Protein AF-A0A1Q6V2S4-F1 (afdb_monomer_lite)

Structure (mmCIF, N/CA/C/O backbone):
data_AF-A0A1Q6V2S4-F1
#
_entry.id   AF-A0A1Q6V2S4-F1
#
loop_
_atom_site.group_PDB
_atom_site.id
_atom_site.type_symbol
_atom_site.label_atom_id
_atom_site.label_alt_id
_atom_site.label_comp_id
_atom_site.label_asym_id
_atom_site.label_entity_id
_atom_site.label_seq_id
_atom_site.pdbx_PDB_ins_code
_atom_site.Cartn_x
_atom_site.Cartn_y
_atom_site.Cartn_z
_atom_site.occupancy
_atom_site.B_iso_or_equiv
_atom_site.auth_seq_id
_atom_site.auth_comp_id
_atom_site.auth_asym_id
_atom_site.auth_atom_id
_atom_site.pdbx_PDB_model_num
ATOM 1 N N . MET A 1 1 ? 5.403 -10.196 24.006 1.00 68.88 1 MET A N 1
ATOM 2 C CA . MET A 1 1 ? 5.257 -10.968 22.751 1.00 68.88 1 MET A CA 1
ATOM 3 C C . MET A 1 1 ? 5.905 -10.149 21.662 1.00 68.88 1 MET A C 1
ATOM 5 O O . MET A 1 1 ? 5.590 -8.965 21.595 1.00 68.88 1 MET A O 1
ATOM 9 N N . ASP A 1 2 ? 6.827 -10.733 20.901 1.00 77.19 2 ASP A N 1
ATOM 10 C CA . ASP A 1 2 ? 7.545 -9.994 19.862 1.00 77.19 2 ASP A CA 1
ATOM 11 C C . ASP A 1 2 ? 6.597 -9.559 18.727 1.00 77.19 2 ASP A C 1
ATOM 13 O O . ASP A 1 2 ? 5.577 -10.201 18.452 1.00 77.19 2 ASP A O 1
ATOM 17 N N . SER A 1 3 ? 6.947 -8.445 18.093 1.00 71.88 3 SER A N 1
ATOM 18 C CA . SER A 1 3 ? 6.285 -7.834 16.940 1.00 71.88 3 SER A CA 1
ATOM 19 C C . SER A 1 3 ? 6.032 -8.836 15.809 1.00 71.88 3 SER A C 1
ATOM 21 O O . SER A 1 3 ? 4.901 -8.956 15.337 1.00 71.88 3 SER A O 1
ATOM 23 N N . LYS A 1 4 ? 7.032 -9.651 15.451 1.00 75.31 4 LYS A N 1
ATOM 24 C CA . LYS A 1 4 ? 6.910 -10.676 14.402 1.00 75.31 4 LYS A CA 1
ATOM 25 C C . LYS A 1 4 ? 5.858 -11.732 14.732 1.00 75.31 4 LYS A C 1
ATOM 27 O O . LYS A 1 4 ? 5.135 -12.188 13.852 1.00 75.31 4 LYS A O 1
ATOM 32 N N . THR A 1 5 ? 5.749 -12.121 16.001 1.00 74.56 5 THR A N 1
ATOM 33 C CA . THR A 1 5 ? 4.759 -13.109 16.450 1.00 74.56 5 THR A CA 1
ATOM 34 C C . THR A 1 5 ? 3.343 -12.541 16.407 1.00 74.56 5 THR A C 1
ATOM 36 O O . THR A 1 5 ? 2.416 -13.250 16.031 1.00 74.56 5 THR A O 1
ATOM 39 N N . LYS A 1 6 ? 3.172 -11.260 16.760 1.00 76.31 6 LYS A N 1
ATOM 40 C CA . LYS A 1 6 ? 1.879 -10.564 16.663 1.00 76.31 6 LYS A CA 1
ATOM 41 C C . LYS A 1 6 ? 1.388 -10.505 15.222 1.00 76.31 6 LYS A C 1
ATOM 43 O O . LYS A 1 6 ? 0.256 -10.886 14.961 1.00 76.31 6 LYS A O 1
ATOM 48 N N . ILE A 1 7 ? 2.269 -10.101 14.309 1.00 74.62 7 ILE A N 1
ATOM 49 C CA . ILE A 1 7 ? 1.996 -10.045 12.871 1.00 74.62 7 ILE A CA 1
ATOM 50 C C . ILE A 1 7 ? 1.558 -11.427 12.376 1.00 74.62 7 ILE A C 1
ATOM 52 O O . ILE A 1 7 ? 0.451 -11.566 11.873 1.00 74.62 7 ILE A O 1
ATOM 56 N N . LYS A 1 8 ? 2.350 -12.477 12.628 1.00 77.69 8 LYS A N 1
ATOM 57 C CA . LYS A 1 8 ? 1.995 -13.849 12.222 1.00 77.69 8 LYS A CA 1
ATOM 58 C C . LYS A 1 8 ? 0.627 -14.309 12.730 1.00 77.69 8 LYS A C 1
ATOM 60 O O . LYS A 1 8 ? -0.051 -15.041 12.025 1.00 77.69 8 LYS A O 1
ATOM 65 N N . LEU A 1 9 ? 0.233 -13.907 13.939 1.00 77.81 9 LEU A N 1
ATOM 66 C CA . LEU A 1 9 ? -1.080 -14.245 14.493 1.00 77.81 9 LEU A CA 1
ATOM 67 C C . LEU A 1 9 ? -2.216 -13.497 13.792 1.00 77.81 9 LEU A C 1
ATOM 69 O O . LEU A 1 9 ? -3.253 -14.101 13.539 1.00 77.81 9 LEU A O 1
ATOM 73 N N . ILE A 1 10 ? -2.020 -12.222 13.455 1.00 77.38 10 ILE A N 1
ATOM 74 C CA . ILE A 1 10 ? -3.022 -11.416 12.744 1.00 77.38 10 ILE A CA 1
ATOM 75 C C . ILE A 1 10 ? -3.276 -11.990 11.340 1.00 77.38 10 ILE A C 1
ATOM 77 O O . ILE A 1 10 ? -4.428 -12.151 10.955 1.00 77.38 10 ILE A O 1
ATOM 81 N N . TYR A 1 11 ? -2.210 -12.369 10.630 1.00 73.06 11 TYR A N 1
ATOM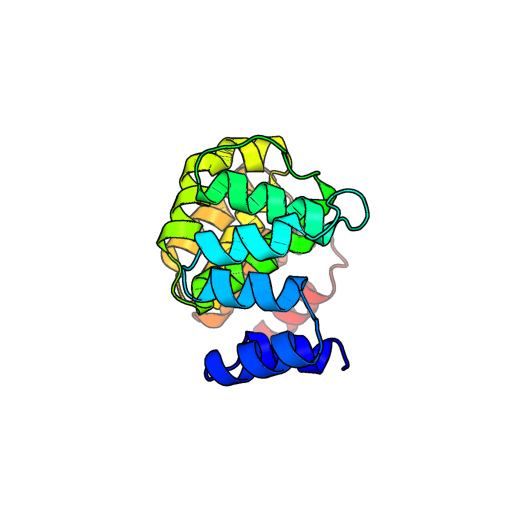 82 C CA . TYR A 1 11 ? -2.285 -12.985 9.299 1.00 73.06 11 TYR A CA 1
ATOM 83 C C . TYR A 1 11 ? -2.658 -14.478 9.327 1.00 73.06 11 TYR A C 1
ATOM 85 O O . TYR A 1 11 ? -2.768 -15.115 8.282 1.00 73.06 11 TYR A O 1
ATOM 93 N N . SER A 1 12 ? -2.819 -15.081 10.510 1.00 74.06 12 SER A N 1
ATOM 94 C CA . SER A 1 12 ? -3.183 -16.495 10.600 1.00 74.06 12 SER A CA 1
ATOM 95 C C . SER A 1 12 ? -4.671 -16.700 10.319 1.00 74.06 12 SER A C 1
ATOM 97 O O . SER A 1 12 ? -5.524 -15.924 10.747 1.00 74.06 12 SER A O 1
ATOM 99 N N . SER A 1 13 ? -5.005 -17.809 9.661 1.00 61.91 13 SER A N 1
ATOM 100 C CA . SER A 1 13 ? -6.388 -18.200 9.363 1.00 61.91 13 SER A CA 1
ATOM 101 C C . SER A 1 13 ? -7.228 -18.491 10.617 1.00 61.91 13 SER A C 1
ATOM 103 O O . SER A 1 13 ? -8.455 -18.512 10.544 1.00 61.91 13 SER A O 1
ATOM 105 N N . ASN A 1 14 ? -6.601 -18.658 11.788 1.00 72.25 14 ASN A N 1
ATOM 106 C CA . ASN A 1 14 ? -7.290 -18.914 13.052 1.00 72.25 14 ASN A CA 1
ATOM 107 C C . ASN A 1 14 ? -7.529 -17.616 13.851 1.00 72.25 14 ASN A C 1
ATOM 109 O O . ASN A 1 14 ? -6.895 -17.354 14.879 1.00 72.25 14 ASN A O 1
ATOM 113 N N . LYS A 1 15 ? -8.468 -16.797 13.359 1.00 74.50 15 LYS A N 1
ATOM 114 C CA . LYS A 1 15 ? -8.803 -15.471 13.916 1.00 74.50 15 LYS A CA 1
ATOM 115 C C . LYS A 1 15 ? -9.284 -15.534 15.374 1.00 74.50 15 LYS A C 1
ATOM 117 O O . LYS A 1 15 ? -8.899 -14.699 16.191 1.00 74.50 15 LYS A O 1
ATOM 122 N N . THR A 1 16 ? -10.042 -16.568 15.742 1.00 77.69 16 THR A N 1
ATOM 123 C CA . THR A 1 16 ? -10.577 -16.744 17.106 1.00 77.69 16 THR A CA 1
ATOM 124 C C . THR A 1 16 ? -9.469 -16.968 18.137 1.00 77.69 16 THR A C 1
ATOM 126 O O . THR A 1 16 ? -9.513 -16.407 19.235 1.00 77.69 16 THR A O 1
ATOM 129 N N . TYR A 1 17 ? -8.430 -17.720 17.767 1.00 80.19 17 TYR A N 1
ATOM 130 C CA . TYR A 1 17 ? -7.249 -17.930 18.601 1.00 80.19 17 TYR A CA 1
ATOM 131 C C . TYR A 1 17 ? -6.440 -16.639 18.791 1.00 80.19 17 TYR A C 1
ATOM 133 O O . TYR A 1 17 ? -6.012 -16.326 19.907 1.00 80.19 17 TYR A O 1
ATOM 141 N N . ALA A 1 18 ? -6.274 -15.853 17.722 1.00 80.62 18 ALA A N 1
ATOM 142 C CA . ALA A 1 18 ? -5.598 -14.560 17.793 1.00 80.62 18 ALA A CA 1
ATOM 143 C C . ALA A 1 18 ? -6.331 -13.595 18.745 1.00 80.62 18 ALA A C 1
ATOM 145 O O . ALA A 1 18 ? -5.706 -13.007 19.633 1.00 80.62 18 ALA A O 1
ATOM 146 N N . ILE A 1 19 ? -7.661 -13.506 18.634 1.00 82.06 19 ILE A N 1
ATOM 147 C CA . ILE A 1 19 ? -8.508 -12.674 19.501 1.00 82.06 19 ILE A CA 1
ATOM 148 C C . ILE A 1 19 ? -8.372 -13.073 20.974 1.00 82.06 19 ILE A C 1
ATOM 150 O O . ILE A 1 19 ? -8.182 -12.196 21.821 1.00 82.06 19 ILE A O 1
ATOM 154 N N . ASP A 1 20 ? -8.419 -14.369 21.301 1.00 82.69 20 ASP A N 1
ATOM 155 C CA . ASP A 1 20 ? -8.278 -14.833 22.689 1.00 82.69 20 ASP A CA 1
ATOM 156 C C . ASP A 1 20 ? -6.901 -14.473 23.271 1.00 82.69 20 ASP A C 1
ATOM 158 O O . ASP A 1 20 ? -6.806 -13.925 24.375 1.00 82.69 20 ASP A O 1
ATOM 162 N N . ILE A 1 21 ? -5.821 -14.663 22.504 1.00 83.44 21 ILE A N 1
ATOM 163 C CA . ILE A 1 21 ? -4.472 -14.263 22.931 1.00 83.44 21 ILE A CA 1
ATOM 164 C C . ILE A 1 21 ? -4.395 -12.757 23.180 1.00 83.44 21 ILE A C 1
ATOM 166 O O . ILE A 1 21 ? -3.870 -12.330 24.218 1.00 83.44 21 ILE A O 1
ATOM 170 N N . PHE A 1 22 ? -4.880 -11.942 22.241 1.00 86.56 22 PHE A N 1
ATOM 171 C CA . PHE A 1 22 ? -4.803 -10.487 22.359 1.00 86.56 22 PHE A CA 1
ATOM 172 C C . PHE A 1 22 ? -5.667 -9.967 23.507 1.00 86.56 22 PHE A C 1
ATOM 174 O O . PHE A 1 22 ? -5.237 -9.065 24.234 1.00 86.56 22 PHE A O 1
ATOM 181 N N . LYS A 1 23 ? -6.817 -10.601 23.757 1.00 85.19 23 LYS A N 1
ATOM 182 C CA . LYS A 1 23 ? -7.686 -10.315 24.901 1.00 85.19 23 LYS A CA 1
ATOM 183 C C . LYS A 1 23 ? -7.004 -10.649 26.229 1.00 85.19 23 LYS A C 1
ATOM 185 O O . LYS A 1 23 ? -6.965 -9.792 27.112 1.00 85.19 23 LYS A O 1
ATOM 190 N N . ARG A 1 24 ? -6.398 -11.837 26.363 1.00 84.75 24 ARG A N 1
ATOM 191 C CA . ARG A 1 24 ? -5.672 -12.252 27.582 1.00 84.75 24 ARG A CA 1
ATOM 192 C C . ARG A 1 24 ? -4.468 -11.358 27.876 1.00 84.75 24 ARG A C 1
ATOM 194 O O . ARG A 1 24 ? -4.247 -10.977 29.022 1.00 84.75 24 ARG A O 1
ATOM 201 N N . LYS A 1 25 ? -3.702 -10.998 26.842 1.00 86.44 25 LYS A N 1
ATOM 202 C CA . LYS A 1 25 ? -2.486 -10.176 26.973 1.00 86.44 25 LYS A CA 1
ATOM 203 C C . LYS A 1 25 ? -2.745 -8.665 26.960 1.00 86.44 25 LYS A C 1
ATOM 205 O O . LYS A 1 25 ? -1.791 -7.902 27.080 1.00 86.44 25 LYS A O 1
ATOM 210 N N . LYS A 1 26 ? -4.007 -8.231 26.838 1.00 84.81 26 LYS A N 1
ATOM 211 C CA . LYS A 1 26 ? -4.429 -6.818 26.786 1.00 84.81 26 LYS A CA 1
ATOM 212 C C . LYS A 1 26 ? -3.772 -6.012 25.651 1.00 84.81 26 LYS A C 1
ATOM 214 O O . LYS A 1 26 ? -3.532 -4.815 25.788 1.00 84.81 26 LYS A O 1
ATOM 219 N N . TYR A 1 27 ? -3.516 -6.654 24.514 1.00 86.69 27 TYR A N 1
ATOM 220 C CA . TYR A 1 27 ? -3.055 -5.987 23.293 1.00 86.69 27 TYR A CA 1
ATOM 221 C C . TYR A 1 27 ? -4.256 -5.373 22.565 1.00 86.69 27 TYR A C 1
ATOM 223 O O . TYR A 1 27 ? -4.854 -5.983 21.683 1.00 86.69 27 TYR A O 1
ATOM 231 N N . LEU A 1 28 ? -4.671 -4.188 23.021 1.00 86.25 28 LEU A N 1
ATOM 232 C CA . LEU A 1 28 ? -5.922 -3.551 22.597 1.00 86.25 28 LEU A CA 1
ATOM 233 C C . LEU A 1 28 ? -5.920 -3.143 21.119 1.00 86.25 28 LEU A C 1
ATOM 235 O O . LEU A 1 28 ? -6.943 -3.278 20.457 1.00 86.25 28 LEU A O 1
ATOM 239 N N . TYR A 1 29 ? -4.795 -2.659 20.591 1.00 87.75 29 TYR A N 1
ATOM 240 C CA . TYR A 1 29 ? -4.726 -2.241 19.193 1.00 87.75 29 TYR A CA 1
ATOM 241 C C . TYR A 1 29 ? -4.911 -3.436 18.252 1.00 87.75 29 TYR A C 1
ATOM 243 O O . TYR A 1 29 ? -5.816 -3.431 17.418 1.00 87.75 29 TYR A O 1
ATOM 251 N N . GLU A 1 30 ? -4.113 -4.483 18.464 1.00 88.06 30 GLU A N 1
ATOM 252 C CA . GLU A 1 30 ? -4.141 -5.724 17.691 1.00 88.06 30 GLU A CA 1
ATOM 253 C C . GLU A 1 30 ? -5.498 -6.429 17.811 1.00 88.06 30 GLU A C 1
ATOM 255 O O . GLU A 1 30 ? -6.010 -6.953 16.825 1.00 88.06 30 GLU A O 1
ATOM 260 N N . LEU A 1 31 ? -6.124 -6.378 18.991 1.00 88.31 31 LEU A N 1
ATOM 261 C CA . LEU A 1 31 ? -7.480 -6.882 19.199 1.00 88.31 31 LEU A CA 1
ATOM 262 C C . LEU A 1 31 ? -8.517 -6.120 18.358 1.00 88.31 31 LEU A C 1
ATOM 264 O O . LEU A 1 31 ? -9.361 -6.745 17.722 1.00 88.31 31 LEU A O 1
ATOM 268 N N . GLY A 1 32 ? -8.466 -4.784 18.348 1.00 88.75 32 GLY A N 1
ATOM 269 C CA . GLY A 1 32 ? -9.381 -3.975 17.539 1.00 88.75 32 GLY A CA 1
ATOM 270 C C . GLY A 1 32 ? -9.182 -4.187 16.036 1.00 88.75 32 GLY A C 1
ATOM 271 O O . GLY A 1 32 ? -10.167 -4.247 15.301 1.00 88.75 32 GLY A O 1
ATOM 272 N N . LEU A 1 33 ? -7.933 -4.393 15.600 1.00 89.31 33 LEU A N 1
ATOM 273 C CA . LEU A 1 33 ? -7.617 -4.762 14.221 1.00 89.31 33 LEU A CA 1
ATOM 274 C C . LEU A 1 33 ? -8.202 -6.134 13.862 1.00 89.31 33 LEU A C 1
ATOM 276 O O . LEU A 1 33 ? -8.809 -6.266 12.810 1.00 89.31 33 LEU A O 1
ATOM 280 N N . CYS A 1 34 ? -8.113 -7.134 14.745 1.00 88.88 34 CYS A N 1
ATOM 281 C CA . CYS A 1 34 ? -8.738 -8.439 14.497 1.00 88.88 34 CYS A CA 1
ATOM 282 C C . CYS A 1 34 ? -10.257 -8.320 14.302 1.00 88.88 34 CYS A C 1
ATOM 284 O O . CYS A 1 34 ? -10.785 -8.886 13.352 1.00 88.88 34 CYS A O 1
ATOM 286 N N . TYR A 1 35 ? -10.945 -7.533 15.139 1.00 89.75 35 TYR A N 1
ATOM 287 C CA . TYR A 1 35 ? -12.378 -7.281 14.952 1.00 89.75 35 TYR A CA 1
ATOM 288 C C . TYR A 1 35 ? -12.685 -6.541 13.647 1.00 89.75 35 TYR A C 1
ATOM 290 O O . TYR A 1 35 ? -13.706 -6.822 13.022 1.00 89.75 35 TYR A O 1
ATOM 298 N N . LEU A 1 36 ? -11.794 -5.648 13.200 1.00 90.56 36 LEU A N 1
ATOM 299 C CA . LEU A 1 36 ? -11.954 -4.962 11.920 1.00 90.56 36 LEU A CA 1
ATOM 300 C C . LEU A 1 36 ? -11.863 -5.964 10.766 1.00 90.56 36 LEU A C 1
ATOM 302 O O . LEU A 1 36 ? -12.705 -5.957 9.880 1.00 90.56 36 LEU A O 1
ATOM 306 N N . LEU A 1 37 ? -10.897 -6.881 10.822 1.00 88.62 37 LEU A N 1
ATOM 307 C CA . LEU A 1 37 ? -10.697 -7.940 9.826 1.00 88.62 37 LEU A CA 1
ATOM 308 C C . LEU A 1 37 ? -11.787 -9.032 9.844 1.00 88.62 37 LEU A C 1
ATOM 310 O O . LEU A 1 37 ? -11.829 -9.891 8.955 1.00 88.62 37 LEU A O 1
ATOM 314 N N . GLU A 1 38 ? -12.643 -9.035 10.866 1.00 88.31 38 GLU A N 1
ATOM 315 C CA . GLU A 1 38 ? -13.886 -9.815 10.930 1.00 88.31 38 GLU A CA 1
ATOM 316 C C . GLU A 1 38 ? -15.111 -9.024 10.437 1.00 88.31 38 GLU A C 1
ATOM 318 O O . GLU A 1 38 ? -16.200 -9.584 10.351 1.00 88.31 38 GLU A O 1
ATOM 323 N N . GLY A 1 39 ? -14.957 -7.735 10.119 1.00 87.31 39 GLY A N 1
ATOM 324 C CA . GLY A 1 39 ? -16.051 -6.841 9.732 1.00 87.31 39 GLY A CA 1
ATOM 325 C C . GLY A 1 39 ? -16.835 -6.256 10.917 1.00 87.31 39 GLY A C 1
ATOM 326 O O . GLY A 1 39 ? -17.827 -5.549 10.731 1.00 87.31 39 GLY A O 1
ATOM 327 N N . ASN A 1 40 ? -16.414 -6.504 12.163 1.00 89.56 40 ASN A N 1
ATOM 328 C CA . ASN A 1 40 ? -17.109 -6.025 13.358 1.00 89.56 40 ASN A CA 1
ATOM 329 C C . ASN A 1 40 ? -16.672 -4.606 13.759 1.00 89.56 40 ASN A C 1
ATOM 331 O O . ASN A 1 40 ? -15.985 -4.385 14.761 1.00 89.56 40 ASN A O 1
ATOM 335 N N . LEU A 1 41 ? -17.160 -3.617 13.008 1.00 90.00 41 LEU A N 1
ATOM 336 C CA . LEU A 1 41 ? -16.868 -2.196 13.239 1.00 90.00 41 LEU A CA 1
ATOM 337 C C . LEU A 1 41 ? -17.290 -1.699 14.632 1.00 90.00 41 LEU A C 1
ATOM 339 O O . LEU A 1 41 ? -16.638 -0.823 15.211 1.00 90.00 41 LEU A O 1
ATOM 343 N N . LYS A 1 42 ? -18.370 -2.256 15.199 1.00 90.06 42 LYS A N 1
ATOM 344 C CA . LYS A 1 42 ? -18.888 -1.848 16.515 1.00 90.06 42 LYS A CA 1
ATOM 345 C C . LYS A 1 42 ? -17.882 -2.154 17.623 1.00 90.06 42 LYS A C 1
ATOM 347 O O . LYS A 1 42 ? -17.569 -1.273 18.429 1.00 90.06 42 LYS A O 1
ATOM 352 N N . GLU A 1 43 ? -17.357 -3.378 17.653 1.00 89.62 43 GLU A N 1
ATOM 353 C CA . GLU A 1 43 ? -16.370 -3.767 18.661 1.00 89.62 43 GLU A CA 1
ATOM 354 C C . GLU A 1 43 ? -14.999 -3.136 18.389 1.00 89.62 43 GLU A C 1
ATOM 356 O O . GLU A 1 43 ? -14.366 -2.671 19.342 1.00 89.62 43 GLU A O 1
ATOM 361 N N . THR A 1 44 ? -14.576 -2.989 17.125 1.00 90.69 44 THR A N 1
ATOM 362 C CA . THR A 1 44 ? -13.339 -2.261 16.779 1.00 90.69 44 THR A CA 1
ATOM 363 C C . THR A 1 44 ? -13.326 -0.865 17.388 1.00 90.69 44 THR A C 1
ATOM 365 O O . THR A 1 44 ? -12.397 -0.516 18.117 1.00 90.69 44 THR A O 1
ATOM 368 N N . LYS A 1 45 ? -14.397 -0.090 17.193 1.00 90.62 45 LYS A N 1
ATOM 369 C CA . LYS A 1 45 ? -14.533 1.252 17.774 1.00 90.62 45 LYS A CA 1
ATOM 370 C C . LYS A 1 45 ? -14.485 1.257 19.287 1.00 90.62 45 LYS A C 1
ATOM 372 O O . LYS A 1 45 ? -13.797 2.075 19.889 1.00 90.62 45 LYS A O 1
ATOM 377 N N . LYS A 1 46 ? -15.224 0.349 19.921 1.00 90.25 46 LYS A N 1
ATOM 378 C CA . LYS A 1 46 ? -15.273 0.247 21.382 1.00 90.25 46 LYS A CA 1
ATOM 379 C C . LYS A 1 46 ? -13.892 -0.020 21.977 1.00 90.25 46 LYS A C 1
ATOM 381 O O . LYS A 1 46 ? -13.608 0.443 23.081 1.00 90.25 46 LYS A O 1
ATOM 386 N N . ILE A 1 47 ? -13.045 -0.765 21.270 1.00 89.44 47 ILE A N 1
ATOM 387 C CA . ILE A 1 47 ? -11.669 -1.032 21.682 1.00 89.44 47 ILE A CA 1
ATOM 388 C C . ILE A 1 47 ? -10.751 0.150 21.355 1.00 89.44 47 ILE A C 1
ATOM 390 O O . ILE A 1 47 ? -10.052 0.623 22.251 1.00 89.44 47 ILE A O 1
ATOM 394 N N . TRP A 1 48 ? -10.769 0.670 20.127 1.00 90.19 48 TRP A N 1
ATOM 395 C CA . TRP A 1 48 ? -9.885 1.766 19.719 1.00 90.19 48 TRP A CA 1
ATOM 396 C C . TRP A 1 48 ? -10.210 3.098 20.405 1.00 90.19 48 TRP A C 1
ATOM 398 O O . TRP A 1 48 ? -9.290 3.859 20.678 1.00 90.19 48 TRP A O 1
ATOM 408 N N . ASN A 1 49 ? -11.457 3.351 20.813 1.00 88.12 49 ASN A N 1
ATOM 409 C CA . ASN A 1 49 ? -11.817 4.526 21.623 1.00 88.12 49 ASN A CA 1
ATOM 410 C C . ASN A 1 49 ? -11.217 4.501 23.037 1.00 88.12 49 ASN A C 1
ATOM 412 O O . ASN A 1 49 ? -11.134 5.542 23.682 1.00 88.12 49 ASN A O 1
ATOM 416 N N . LYS A 1 50 ? -10.800 3.330 23.540 1.00 88.62 50 LYS A N 1
ATOM 417 C CA . LYS A 1 50 ? -10.059 3.234 24.811 1.00 88.62 50 LYS A CA 1
ATOM 418 C C . LYS A 1 50 ? -8.594 3.638 24.655 1.00 88.62 50 LYS A C 1
ATOM 420 O O . LYS A 1 50 ? -7.905 3.805 25.658 1.00 88.62 50 LYS A O 1
ATOM 425 N N . LEU A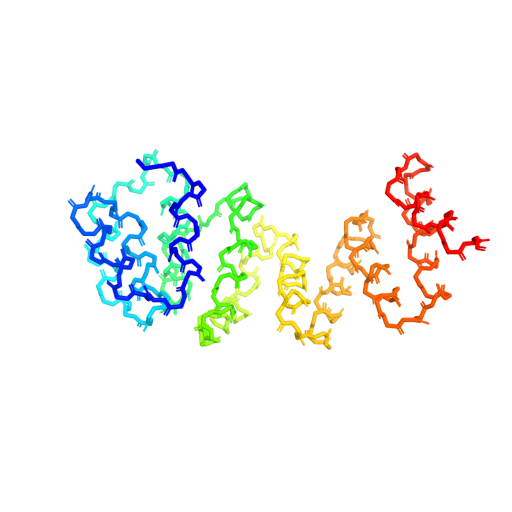 1 51 ? -8.107 3.725 23.419 1.00 88.19 51 LEU A N 1
ATOM 426 C CA . LEU A 1 51 ? -6.746 4.119 23.105 1.00 88.19 51 LEU A CA 1
ATOM 427 C C . LEU A 1 51 ? -6.690 5.627 22.877 1.00 88.19 51 LEU A C 1
ATOM 429 O O . LEU A 1 51 ? -7.517 6.198 22.172 1.00 88.19 51 LEU A O 1
ATOM 433 N N . ASP A 1 52 ? -5.680 6.262 23.458 1.00 83.50 52 ASP A N 1
ATOM 434 C CA . ASP A 1 52 ? -5.428 7.682 23.250 1.00 83.50 52 ASP A CA 1
ATOM 435 C C . ASP A 1 52 ? -4.832 7.907 21.855 1.00 83.50 52 ASP A C 1
ATOM 437 O O . ASP A 1 52 ? -3.705 7.485 21.569 1.00 83.50 52 ASP A O 1
ATOM 441 N N . LYS A 1 53 ? -5.600 8.579 20.991 1.00 79.31 53 LYS A N 1
ATOM 442 C CA . LYS A 1 53 ? -5.219 8.856 19.602 1.00 79.31 53 LYS A CA 1
ATOM 443 C C . LYS A 1 53 ? -3.959 9.715 19.483 1.00 79.31 53 LYS A C 1
ATOM 445 O O . LYS A 1 53 ? -3.226 9.566 18.514 1.00 79.31 53 LYS A O 1
ATOM 450 N N . ASN A 1 54 ? -3.658 10.557 20.473 1.00 78.38 54 ASN A N 1
ATOM 451 C CA . ASN A 1 54 ? -2.549 11.511 20.389 1.00 78.38 54 ASN A CA 1
ATOM 452 C C . ASN A 1 54 ? -1.196 10.909 20.794 1.00 78.38 54 ASN A C 1
ATOM 454 O O . ASN A 1 54 ? -0.155 11.515 20.559 1.00 78.38 54 ASN A O 1
ATOM 458 N N . LYS A 1 55 ? -1.186 9.715 21.400 1.00 82.12 55 LYS A N 1
ATOM 459 C CA . LYS A 1 55 ? 0.050 9.083 21.889 1.00 82.12 55 LYS A CA 1
ATOM 460 C C . LYS A 1 55 ? 0.806 8.292 20.831 1.00 82.12 55 LYS A C 1
ATOM 462 O O . LYS A 1 55 ? 1.992 8.036 21.012 1.00 82.12 55 LYS A O 1
ATOM 467 N N . ASN A 1 56 ? 0.139 7.845 19.768 1.00 86.12 56 ASN A N 1
ATOM 468 C CA . ASN A 1 56 ? 0.758 6.978 18.772 1.00 86.12 56 ASN A CA 1
ATOM 469 C C . ASN A 1 56 ? 0.218 7.275 17.371 1.00 86.12 56 ASN A C 1
ATOM 471 O O . ASN A 1 56 ? -0.983 7.172 17.126 1.00 86.12 56 ASN A O 1
ATOM 475 N N . SER A 1 57 ? 1.136 7.565 16.448 1.00 88.62 57 SER A N 1
ATOM 476 C CA . SER A 1 57 ? 0.836 7.864 15.045 1.00 88.62 57 SER A CA 1
ATOM 477 C C . SER A 1 57 ? 0.032 6.756 14.355 1.00 88.62 57 SER A C 1
ATOM 479 O O . SER A 1 57 ? -0.900 7.045 13.611 1.00 88.62 57 SER A O 1
ATOM 481 N N . MET A 1 58 ? 0.319 5.486 14.662 1.00 88.00 58 MET A N 1
ATOM 482 C CA . MET A 1 58 ? -0.417 4.340 14.115 1.00 88.00 58 MET A CA 1
ATOM 483 C C . MET A 1 58 ? -1.873 4.303 14.604 1.00 88.00 58 MET A C 1
ATOM 485 O O . MET A 1 58 ? -2.783 3.980 13.842 1.00 88.00 58 MET A O 1
ATOM 489 N N . ILE A 1 59 ? -2.106 4.648 15.874 1.00 89.19 59 ILE A N 1
ATOM 490 C CA . ILE A 1 59 ? -3.451 4.669 16.463 1.00 89.19 59 ILE A CA 1
ATOM 491 C C . ILE A 1 59 ? -4.252 5.822 15.860 1.00 89.19 59 ILE A C 1
ATOM 493 O O . ILE A 1 59 ? -5.405 5.623 15.484 1.00 89.19 59 ILE A O 1
ATOM 497 N N . TYR A 1 60 ? -3.634 6.997 15.713 1.00 91.88 60 TYR A N 1
ATOM 498 C CA . TYR A 1 60 ? -4.249 8.130 15.027 1.00 91.88 60 TYR A CA 1
ATOM 499 C C . TYR A 1 60 ? -4.647 7.771 13.591 1.00 91.88 60 TYR A C 1
ATOM 501 O O . TYR A 1 60 ? -5.803 7.948 13.212 1.00 91.88 60 TYR A O 1
ATOM 509 N N . PHE A 1 61 ? -3.714 7.196 12.823 1.00 93.38 61 PHE A N 1
ATOM 510 C CA . PHE A 1 61 ? -3.976 6.731 11.462 1.00 93.38 61 PHE A CA 1
ATOM 511 C C . PHE A 1 61 ? -5.158 5.755 11.423 1.00 93.38 61 PHE A C 1
ATOM 513 O O . PHE A 1 61 ? -6.075 5.927 10.630 1.00 93.38 61 PHE A O 1
ATOM 520 N N . SER A 1 62 ? -5.199 4.786 12.336 1.00 91.50 62 SER A N 1
ATOM 521 C CA . SER A 1 62 ? -6.267 3.779 12.380 1.00 91.50 62 SER A CA 1
ATOM 522 C C . SER A 1 62 ? -7.641 4.376 12.696 1.00 91.50 62 SER A C 1
ATOM 524 O O . SER A 1 62 ? -8.638 3.984 12.094 1.00 91.50 62 SER A O 1
ATOM 526 N N . HIS A 1 63 ? -7.708 5.362 13.595 1.00 90.94 63 HIS A N 1
ATOM 527 C CA . HIS A 1 63 ? -8.939 6.124 13.843 1.00 90.94 63 HIS A CA 1
ATOM 528 C C . HIS A 1 63 ? -9.381 6.917 12.617 1.00 90.94 63 HIS A C 1
ATOM 530 O O . HIS A 1 63 ? -10.569 6.931 12.297 1.00 90.94 63 HIS A O 1
ATOM 536 N N . SER A 1 64 ? -8.433 7.535 11.913 1.00 91.75 64 SER A N 1
ATOM 537 C CA . SER A 1 64 ? -8.718 8.220 10.656 1.00 91.75 64 SER A CA 1
ATOM 538 C C . SER A 1 64 ? -9.292 7.247 9.621 1.00 91.75 64 SER A C 1
ATOM 540 O O . SER A 1 64 ? -10.364 7.506 9.078 1.00 91.75 64 SER A O 1
ATOM 542 N N . MET A 1 65 ? -8.672 6.072 9.446 1.00 92.62 65 MET A N 1
ATOM 543 C CA . MET A 1 65 ? -9.150 5.027 8.533 1.00 92.62 65 MET A CA 1
ATOM 544 C C . MET A 1 65 ? -10.560 4.528 8.881 1.00 92.62 65 MET A C 1
ATOM 546 O O . MET A 1 65 ? -11.357 4.317 7.971 1.00 92.62 65 MET A O 1
ATOM 550 N N . LEU A 1 66 ? -10.931 4.414 10.166 1.00 92.25 66 LEU A N 1
ATOM 551 C CA . LEU A 1 66 ? -12.332 4.135 10.532 1.00 92.25 66 LEU A CA 1
ATOM 552 C C . LEU A 1 66 ? -13.290 5.219 10.030 1.00 92.25 66 LEU A C 1
ATOM 554 O O . LEU A 1 66 ? -14.402 4.905 9.615 1.00 92.25 66 LEU A O 1
ATOM 558 N N . GLY A 1 67 ? -12.870 6.485 10.073 1.00 91.44 67 GLY A N 1
ATOM 559 C CA . GLY A 1 67 ? -13.639 7.602 9.530 1.00 91.44 67 GLY A CA 1
ATOM 560 C C . GLY A 1 67 ? -13.898 7.455 8.030 1.00 91.44 67 GLY A C 1
ATOM 561 O O . GLY A 1 67 ? -15.023 7.699 7.593 1.00 91.44 67 GLY A O 1
ATOM 562 N N . PHE A 1 68 ? -12.902 7.001 7.262 1.00 92.50 68 PHE A N 1
ATOM 563 C CA . PHE A 1 68 ? -13.059 6.689 5.835 1.00 92.50 68 PHE A CA 1
ATOM 564 C C . PHE A 1 68 ? -14.006 5.507 5.607 1.00 92.50 68 PHE A C 1
ATOM 566 O O . PHE A 1 68 ? -14.944 5.634 4.824 1.00 92.50 68 PHE A O 1
ATOM 573 N N . ILE A 1 69 ? -13.826 4.402 6.341 1.00 92.19 69 ILE A N 1
ATOM 574 C CA . ILE A 1 69 ? -14.666 3.196 6.221 1.00 92.19 69 ILE A CA 1
ATOM 575 C C . ILE A 1 69 ? -16.142 3.507 6.499 1.00 92.19 69 ILE A C 1
ATOM 577 O O . ILE A 1 69 ? -17.036 2.979 5.848 1.00 92.19 69 ILE A O 1
ATOM 581 N N . GLU A 1 70 ? -16.425 4.386 7.456 1.00 90.38 70 GLU A N 1
ATOM 582 C CA . GLU A 1 70 ? -17.801 4.763 7.790 1.00 90.38 70 GLU A CA 1
ATOM 583 C C . GLU A 1 70 ? -18.349 5.944 6.997 1.00 90.38 70 GLU A C 1
ATOM 585 O O . GLU A 1 70 ? -19.483 6.371 7.244 1.00 90.38 70 GLU A O 1
ATOM 590 N N . ASN A 1 71 ? -17.546 6.513 6.099 1.00 89.00 71 ASN A N 1
ATOM 591 C CA . ASN A 1 71 ? -17.865 7.745 5.390 1.00 89.00 71 ASN A CA 1
ATOM 592 C C . ASN A 1 71 ? -18.213 8.915 6.344 1.00 89.00 71 ASN A C 1
ATOM 594 O O . ASN A 1 71 ? -19.073 9.751 6.062 1.00 89.00 71 ASN A O 1
ATOM 598 N N . LYS A 1 72 ? -17.566 8.950 7.516 1.00 90.06 72 LYS A N 1
ATOM 599 C CA . LYS A 1 72 ? -17.689 9.977 8.565 1.00 90.06 72 LYS A CA 1
ATOM 600 C C . LYS A 1 72 ? -16.304 10.521 8.891 1.00 90.06 72 LYS A C 1
ATOM 602 O O . LYS A 1 72 ? -15.792 10.352 10.000 1.00 90.06 72 LYS A O 1
ATOM 607 N N . ILE A 1 73 ? -15.697 11.154 7.895 1.00 87.31 73 ILE A N 1
ATOM 608 C CA . ILE A 1 73 ? -14.336 11.680 7.975 1.00 87.31 73 ILE A CA 1
ATOM 609 C C . ILE A 1 73 ? -14.328 12.859 8.956 1.00 87.31 73 ILE A C 1
ATOM 611 O O . ILE A 1 73 ? -15.038 13.845 8.772 1.00 87.31 73 ILE A O 1
ATOM 615 N N . ARG A 1 74 ? -13.570 12.713 10.045 1.00 84.38 74 ARG A N 1
ATOM 616 C CA . ARG A 1 74 ? -13.406 13.737 11.095 1.00 84.38 74 ARG A CA 1
ATOM 617 C C . ARG A 1 74 ? -11.956 14.175 11.207 1.00 84.38 74 ARG A C 1
ATOM 619 O O . ARG A 1 74 ? -11.666 15.361 11.169 1.00 84.38 74 ARG A O 1
ATOM 626 N N . ASP A 1 75 ? -11.079 13.187 11.338 1.00 88.62 75 ASP A N 1
ATOM 627 C CA . ASP A 1 75 ? -9.640 13.353 11.476 1.00 88.62 75 ASP A CA 1
ATOM 628 C C . ASP A 1 75 ? -8.981 12.832 10.187 1.00 88.62 75 ASP A C 1
ATOM 630 O O . ASP A 1 75 ? -9.244 11.694 9.785 1.00 88.62 75 ASP A O 1
ATOM 634 N N . LEU A 1 76 ? -8.148 13.647 9.536 1.00 92.12 76 LEU A N 1
ATOM 635 C CA . LEU A 1 76 ? -7.393 13.269 8.334 1.00 92.12 76 LEU A CA 1
ATOM 636 C C . LEU A 1 76 ? -5.990 12.778 8.714 1.00 92.12 76 LEU A C 1
ATOM 638 O O . LEU A 1 76 ? -5.388 13.344 9.630 1.00 92.12 76 LEU A O 1
ATOM 642 N N . PRO A 1 77 ? -5.444 11.758 8.031 1.00 94.25 77 PRO A N 1
ATOM 643 C CA . PRO A 1 77 ? -4.098 11.287 8.302 1.00 94.25 77 PRO A CA 1
ATOM 644 C C . PRO A 1 77 ? -3.074 12.303 7.780 1.00 94.25 77 PRO A C 1
ATOM 646 O O . PRO A 1 77 ? -3.344 13.069 6.859 1.00 94.25 77 PRO A O 1
ATOM 649 N N . SER A 1 78 ? -1.869 12.301 8.340 1.00 94.75 78 SER A N 1
ATOM 650 C CA . SER A 1 78 ? -0.764 13.089 7.791 1.00 94.75 78 SER A CA 1
ATOM 651 C C . SER A 1 78 ? -0.110 12.394 6.593 1.00 94.75 78 SER A C 1
ATOM 653 O O . SER A 1 78 ? -0.186 11.171 6.450 1.00 94.75 78 SER A O 1
ATOM 655 N N . TYR A 1 79 ? 0.631 13.159 5.787 1.00 95.00 79 TYR A N 1
ATOM 656 C CA . TYR A 1 79 ? 1.454 12.632 4.690 1.00 95.00 79 TYR A CA 1
ATOM 657 C C . TYR A 1 79 ? 2.305 11.424 5.119 1.00 95.00 79 TYR A C 1
ATOM 659 O O . TYR A 1 79 ? 2.291 10.370 4.481 1.00 95.00 79 TYR A O 1
ATOM 667 N N . LEU A 1 80 ? 3.008 11.558 6.253 1.00 94.38 80 LEU A N 1
ATOM 668 C CA . LEU A 1 80 ? 3.876 10.510 6.794 1.00 94.38 80 LEU A CA 1
ATOM 669 C C . LEU A 1 80 ? 3.088 9.294 7.286 1.00 94.38 80 LEU A C 1
ATOM 671 O O . LEU A 1 80 ? 3.585 8.176 7.209 1.00 94.38 80 LEU A O 1
ATOM 675 N N . GLN A 1 81 ? 1.869 9.488 7.791 1.00 94.31 81 GLN A N 1
ATOM 676 C CA . GLN A 1 81 ? 1.017 8.374 8.198 1.00 94.31 81 GLN A CA 1
ATOM 677 C C . GLN A 1 81 ? 0.552 7.558 6.996 1.00 94.31 81 GLN A C 1
ATOM 679 O O . GLN A 1 81 ? 0.634 6.332 7.052 1.00 94.31 81 GLN A O 1
ATOM 684 N N . ILE A 1 82 ? 0.134 8.217 5.908 1.00 95.44 82 ILE A N 1
ATOM 685 C CA . ILE A 1 82 ? -0.201 7.515 4.663 1.00 95.44 82 ILE A CA 1
ATOM 686 C C . ILE A 1 82 ? 1.028 6.748 4.169 1.00 95.44 82 ILE A C 1
ATOM 688 O O . ILE A 1 82 ? 0.957 5.533 3.995 1.00 95.44 82 ILE A O 1
ATOM 692 N N . LYS A 1 83 ? 2.176 7.427 4.063 1.00 93.94 83 LYS A N 1
ATOM 693 C CA . LYS A 1 83 ? 3.435 6.834 3.593 1.00 93.94 83 LYS A CA 1
ATOM 694 C C . LYS A 1 83 ? 3.877 5.606 4.397 1.00 93.94 83 LYS A C 1
ATOM 696 O O . LYS A 1 83 ? 4.399 4.656 3.829 1.00 93.94 83 LYS A O 1
ATOM 701 N N . CYS A 1 84 ? 3.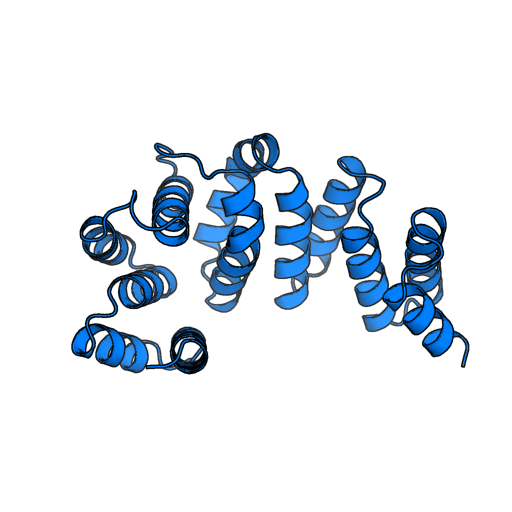697 5.621 5.716 1.00 93.38 84 CYS A N 1
ATOM 702 C CA . CYS A 1 84 ? 4.164 4.536 6.580 1.00 93.38 84 CYS A CA 1
ATOM 703 C C . CYS A 1 84 ? 3.169 3.380 6.727 1.00 93.38 84 CYS A C 1
ATOM 705 O O . CYS A 1 84 ? 3.599 2.251 6.960 1.00 93.38 84 CYS A O 1
ATOM 707 N N . TYR A 1 85 ? 1.861 3.653 6.692 1.00 94.69 85 TYR A N 1
ATOM 708 C CA . TYR A 1 85 ? 0.859 2.690 7.161 1.00 94.69 85 TYR A CA 1
ATOM 709 C C . TYR A 1 85 ? -0.161 2.285 6.102 1.00 94.69 85 TYR A C 1
ATOM 711 O O . TYR A 1 85 ? -0.640 1.151 6.161 1.00 94.69 85 TYR A O 1
ATOM 719 N N . PHE A 1 86 ? -0.484 3.160 5.146 1.00 96.31 86 PHE A N 1
ATOM 720 C CA . PHE A 1 86 ? -1.634 2.961 4.265 1.00 96.31 86 PHE A CA 1
ATOM 721 C C . PHE A 1 86 ? -1.534 1.688 3.440 1.00 96.31 86 PHE A C 1
ATOM 723 O O . PHE A 1 86 ? -2.458 0.886 3.462 1.00 96.31 86 PHE A O 1
ATOM 730 N N . GLU A 1 87 ? -0.397 1.450 2.796 1.00 95.50 87 GLU A N 1
ATOM 731 C CA . GLU A 1 87 ? -0.224 0.260 1.970 1.00 95.50 87 GLU A CA 1
ATOM 732 C C . GLU A 1 87 ? -0.412 -1.037 2.762 1.00 95.50 87 GLU A C 1
ATOM 734 O O . GLU A 1 87 ? -1.189 -1.903 2.373 1.00 95.50 87 GLU A O 1
ATOM 739 N N . SER A 1 88 ? 0.250 -1.148 3.918 1.00 92.69 88 SER A N 1
ATOM 740 C CA . SER A 1 88 ? 0.127 -2.330 4.776 1.00 92.69 88 SER A CA 1
ATOM 741 C C . SER A 1 88 ? -1.297 -2.523 5.301 1.00 92.69 88 SER A C 1
ATOM 743 O O . SER A 1 88 ? -1.742 -3.651 5.499 1.00 92.69 88 SER A O 1
ATOM 745 N N . PHE A 1 89 ? -2.015 -1.419 5.523 1.00 94.06 89 PHE A N 1
ATOM 746 C CA . PHE A 1 89 ? -3.394 -1.429 5.986 1.00 94.06 89 PHE A CA 1
ATOM 747 C C . PHE A 1 89 ? -4.370 -1.799 4.864 1.00 94.06 89 PHE A C 1
ATOM 749 O O . PHE A 1 89 ? -5.348 -2.495 5.106 1.00 94.06 89 PHE A O 1
ATOM 756 N N . PHE A 1 90 ? -4.107 -1.368 3.636 1.00 95.50 90 PHE A N 1
ATOM 757 C CA . PHE A 1 90 ? -4.919 -1.720 2.479 1.00 95.50 90 PHE A CA 1
ATOM 758 C C . PHE A 1 90 ? -4.693 -3.184 2.066 1.00 95.50 90 PHE A C 1
ATOM 760 O O . PHE A 1 90 ? -5.652 -3.920 1.847 1.00 95.50 90 PHE A O 1
ATOM 767 N N . ASP A 1 91 ? -3.439 -3.643 2.067 1.00 94.44 91 ASP A N 1
ATOM 768 C CA . ASP A 1 91 ? -3.061 -5.029 1.763 1.00 94.44 91 ASP A CA 1
ATOM 769 C C . ASP A 1 91 ? -3.710 -6.040 2.723 1.00 94.44 91 ASP A C 1
ATOM 771 O O . ASP A 1 91 ? -4.308 -7.023 2.286 1.00 94.44 91 ASP A O 1
ATOM 775 N N . ILE A 1 92 ? -3.677 -5.779 4.035 1.00 91.25 92 ILE A N 1
ATOM 776 C CA . ILE A 1 92 ? -4.283 -6.691 5.017 1.00 91.25 92 ILE A CA 1
ATOM 777 C C . ILE A 1 92 ? -5.811 -6.784 4.882 1.00 91.25 92 ILE A C 1
ATOM 779 O O . ILE A 1 92 ? -6.392 -7.837 5.152 1.00 91.25 92 ILE A O 1
ATOM 783 N N . LEU A 1 93 ? -6.478 -5.708 4.453 1.00 93.12 93 LEU A N 1
ATOM 784 C CA . LEU A 1 93 ? -7.918 -5.727 4.198 1.00 93.12 93 LEU A CA 1
ATOM 785 C C . LEU A 1 93 ? -8.258 -6.607 2.991 1.00 93.12 93 LEU A C 1
ATOM 787 O O . LEU A 1 93 ? -9.173 -7.430 3.092 1.00 93.12 93 LEU A O 1
ATOM 791 N N . LEU A 1 94 ? -7.483 -6.496 1.907 1.00 93.00 94 LEU A N 1
ATOM 792 C CA . LEU A 1 94 ? -7.632 -7.345 0.721 1.00 93.00 94 LEU A CA 1
ATOM 793 C C . LEU A 1 94 ? -7.435 -8.827 1.062 1.00 93.00 94 LEU A C 1
ATOM 795 O O . LEU A 1 94 ? -8.285 -9.649 0.728 1.00 93.00 94 LEU A O 1
ATOM 799 N N . GLN A 1 95 ? -6.383 -9.167 1.811 1.00 90.75 95 GLN A N 1
ATOM 800 C CA . GLN A 1 95 ? -6.103 -10.555 2.211 1.00 90.75 95 GLN A CA 1
ATOM 801 C C . GLN A 1 95 ? -7.216 -11.180 3.069 1.00 90.75 95 GLN A C 1
ATOM 803 O O . GLN A 1 95 ? -7.392 -12.399 3.087 1.00 90.75 95 GLN A O 1
ATOM 808 N N . HIS A 1 96 ? -7.972 -10.355 3.799 1.00 89.31 96 HIS A N 1
ATOM 809 C CA . HIS A 1 96 ? -9.086 -10.790 4.641 1.00 89.31 96 HIS A CA 1
ATOM 810 C C . HIS A 1 96 ? -10.458 -10.660 3.957 1.00 89.31 96 HIS A C 1
ATOM 812 O O . HIS A 1 96 ? -11.475 -10.830 4.639 1.00 89.31 96 HIS A O 1
ATOM 818 N N . ASN A 1 97 ? -10.489 -10.414 2.640 1.00 89.56 97 ASN A N 1
ATOM 819 C CA . ASN A 1 97 ? -11.692 -10.238 1.817 1.00 89.56 97 ASN A CA 1
ATOM 820 C C . ASN A 1 97 ? -12.618 -9.111 2.308 1.00 89.56 97 ASN A C 1
ATOM 822 O O . ASN A 1 97 ? -13.838 -9.200 2.176 1.00 89.56 97 ASN A O 1
ATOM 826 N N . GLN A 1 98 ? -12.058 -8.051 2.897 1.00 90.19 98 GLN A N 1
ATOM 827 C CA . GLN A 1 98 ? -12.814 -6.877 3.346 1.00 90.19 98 GLN A CA 1
ATOM 828 C C . GLN A 1 98 ? -12.951 -5.849 2.212 1.00 90.19 98 GLN A C 1
ATOM 830 O O . GLN A 1 98 ? -12.582 -4.682 2.361 1.00 90.19 98 GLN A O 1
ATOM 835 N N . ASN A 1 99 ? -13.473 -6.298 1.068 1.00 90.62 99 ASN A N 1
ATOM 836 C CA . ASN A 1 99 ? -13.552 -5.501 -0.159 1.00 90.62 99 ASN A CA 1
ATOM 837 C C . ASN A 1 99 ? -14.421 -4.250 0.027 1.00 90.62 99 ASN A C 1
ATOM 839 O O . ASN A 1 99 ? -14.037 -3.179 -0.428 1.00 90.62 99 ASN A O 1
ATOM 843 N N . ASP A 1 100 ? -15.503 -4.346 0.808 1.00 92.75 100 ASP A N 1
ATOM 844 C CA . ASP A 1 100 ? -16.365 -3.204 1.137 1.00 92.75 100 ASP A CA 1
ATOM 845 C C . ASP A 1 100 ? -15.577 -2.048 1.780 1.00 92.75 100 ASP A C 1
ATOM 847 O O . ASP A 1 100 ? -15.849 -0.874 1.530 1.00 92.75 100 ASP A O 1
ATOM 851 N N . PHE A 1 101 ? -14.578 -2.360 2.615 1.00 93.69 101 PHE A N 1
ATOM 852 C CA . PHE A 1 101 ? -13.739 -1.342 3.249 1.00 93.69 101 PHE A CA 1
ATOM 853 C C . PHE A 1 101 ? -12.745 -0.748 2.256 1.00 93.69 101 PHE A C 1
ATOM 855 O O . PHE A 1 101 ? -12.554 0.468 2.255 1.00 93.69 101 PHE A O 1
ATOM 862 N N . CYS A 1 102 ? -12.160 -1.579 1.390 1.00 94.19 102 CYS A N 1
ATOM 863 C CA . CYS A 1 102 ? -11.325 -1.124 0.280 1.00 94.19 102 CYS A CA 1
ATOM 864 C C . CYS A 1 102 ? -12.093 -0.148 -0.622 1.00 94.19 102 CYS A C 1
ATOM 866 O O . CYS A 1 102 ? -11.602 0.953 -0.872 1.00 94.19 102 CYS A O 1
ATOM 868 N N . ASP A 1 103 ? -13.329 -0.476 -0.996 1.00 93.75 103 ASP A N 1
ATOM 869 C CA . ASP A 1 103 ? -14.187 0.368 -1.832 1.00 93.75 103 ASP A CA 1
ATOM 870 C C . ASP A 1 103 ? -14.479 1.730 -1.190 1.00 93.75 103 ASP A C 1
ATOM 872 O O . ASP A 1 103 ? -14.534 2.750 -1.881 1.00 93.75 103 ASP A O 1
ATOM 876 N N . MET A 1 104 ? -14.616 1.795 0.139 1.00 93.50 104 MET A N 1
ATOM 877 C CA . MET A 1 104 ? -14.787 3.074 0.842 1.00 93.50 104 MET A CA 1
ATOM 878 C C . MET A 1 104 ? -13.545 3.967 0.770 1.00 93.50 104 MET A C 1
ATOM 880 O O . MET A 1 104 ? -13.688 5.194 0.710 1.00 93.50 104 MET A O 1
ATOM 884 N N . PHE A 1 105 ? -12.341 3.385 0.733 1.00 94.19 105 PHE A N 1
ATOM 885 C CA . PHE A 1 105 ? -11.117 4.147 0.472 1.00 94.19 105 PHE A CA 1
ATOM 886 C C . PHE A 1 105 ? -11.067 4.633 -0.973 1.00 94.19 105 PHE A C 1
ATOM 888 O O . PHE A 1 105 ? -10.789 5.808 -1.194 1.00 94.19 105 PHE A O 1
ATOM 895 N N . LEU A 1 106 ? -11.405 3.774 -1.939 1.00 92.88 106 LEU A N 1
ATOM 896 C CA . LEU A 1 106 ? -11.426 4.144 -3.358 1.00 92.88 106 LEU A CA 1
ATOM 897 C C . LEU A 1 106 ? -12.448 5.252 -3.644 1.00 92.88 106 LEU A C 1
ATOM 899 O O . LEU A 1 106 ? -12.168 6.186 -4.390 1.00 92.88 106 LEU A O 1
ATOM 903 N N . LYS A 1 107 ? -13.609 5.216 -2.983 1.00 94.06 107 LYS A N 1
ATOM 904 C CA . LYS A 1 107 ? -14.630 6.268 -3.080 1.00 94.06 107 LYS A CA 1
ATOM 905 C C . LYS A 1 107 ? -14.136 7.631 -2.586 1.00 94.06 107 LYS A C 1
ATOM 907 O O . LYS A 1 107 ? -14.564 8.658 -3.102 1.00 94.06 107 LYS A O 1
ATOM 912 N N . ASN A 1 108 ? -13.266 7.639 -1.580 1.00 92.88 108 ASN A N 1
ATOM 913 C CA . ASN A 1 108 ? -12.714 8.847 -0.967 1.00 92.88 108 ASN A CA 1
ATOM 914 C C . ASN A 1 108 ? -11.246 9.079 -1.364 1.00 92.88 108 ASN A C 1
ATOM 916 O O . ASN A 1 108 ? -10.509 9.755 -0.644 1.00 92.88 108 ASN A O 1
ATOM 920 N N . ILE A 1 109 ? -10.813 8.514 -2.496 1.00 93.31 109 ILE A N 1
ATOM 921 C CA . ILE A 1 109 ? -9.409 8.525 -2.908 1.00 93.31 109 ILE A CA 1
ATOM 922 C C . ILE A 1 109 ? -8.883 9.933 -3.174 1.00 93.31 109 ILE A C 1
ATOM 924 O O . ILE A 1 109 ? -7.732 10.196 -2.856 1.00 93.31 109 ILE A O 1
ATOM 928 N N . SER A 1 110 ? -9.732 10.856 -3.639 1.00 93.06 110 SER A N 1
ATOM 929 C CA . SER A 1 110 ? -9.344 12.252 -3.880 1.00 93.06 110 SER A CA 1
ATOM 930 C C . SER A 1 110 ? -8.817 12.933 -2.614 1.00 93.06 110 SER A C 1
ATOM 932 O O . SER A 1 110 ? -7.826 13.648 -2.661 1.00 93.06 110 SER A O 1
ATOM 934 N N . LEU A 1 111 ? -9.415 12.648 -1.452 1.00 94.44 111 LEU A N 1
ATOM 935 C CA . LEU A 1 111 ? -8.941 13.186 -0.173 1.00 94.44 111 LEU A CA 1
ATOM 936 C C . LEU A 1 111 ? -7.601 12.578 0.249 1.00 94.44 111 LEU A C 1
ATOM 938 O O . LEU A 1 111 ? -6.808 13.239 0.912 1.00 94.44 111 LEU A O 1
ATOM 942 N N . LEU A 1 112 ? -7.360 11.309 -0.086 1.00 93.81 112 LEU A N 1
ATOM 943 C CA . LEU A 1 112 ? -6.083 10.653 0.196 1.00 93.81 112 LEU A CA 1
ATOM 944 C C . LEU A 1 112 ? -4.990 11.152 -0.753 1.00 93.81 112 LEU A C 1
ATOM 946 O O . LEU A 1 112 ? -3.868 11.364 -0.303 1.00 93.81 112 LEU A O 1
ATOM 950 N N . GLU A 1 113 ? -5.331 11.381 -2.021 1.00 94.19 113 GLU A N 1
ATOM 951 C CA . GLU A 1 113 ? -4.464 11.968 -3.043 1.00 94.19 113 GLU A CA 1
ATOM 952 C C . GLU A 1 113 ? -4.008 13.376 -2.654 1.00 94.19 113 GLU A C 1
ATOM 954 O O . GLU A 1 113 ? -2.805 13.636 -2.667 1.00 94.19 113 GLU A O 1
ATOM 959 N N . ASP A 1 114 ? -4.937 14.240 -2.227 1.00 94.44 114 ASP A N 1
ATOM 960 C CA . ASP A 1 114 ? -4.633 15.608 -1.779 1.00 94.44 114 ASP A CA 1
ATOM 961 C C . ASP A 1 114 ? -3.610 15.629 -0.631 1.00 94.44 114 ASP A C 1
ATOM 963 O O . ASP A 1 114 ? -2.828 16.570 -0.484 1.00 94.44 114 ASP A O 1
ATOM 967 N N . ILE A 1 115 ? -3.610 14.585 0.204 1.00 95.25 115 ILE A N 1
ATOM 968 C CA . ILE A 1 115 ? -2.661 14.438 1.310 1.00 95.25 115 ILE A CA 1
ATOM 969 C C . ILE A 1 115 ? -1.353 13.822 0.820 1.00 95.25 115 ILE A C 1
ATOM 971 O O . ILE A 1 115 ? -0.287 14.280 1.228 1.00 95.25 115 ILE A O 1
ATOM 975 N N . ASN A 1 116 ? -1.420 12.749 0.030 1.00 95.00 116 ASN A N 1
ATOM 976 C CA . ASN A 1 116 ? -0.269 12.038 -0.510 1.00 95.00 116 ASN A CA 1
ATOM 977 C C . ASN A 1 116 ? -0.637 11.309 -1.816 1.00 95.00 116 ASN A C 1
ATOM 979 O O . ASN A 1 116 ? -1.258 10.243 -1.799 1.00 95.00 116 ASN A O 1
ATOM 983 N N . CYS A 1 117 ? -0.162 11.837 -2.943 1.00 93.75 117 CYS A N 1
ATOM 984 C CA . CYS A 1 117 ? -0.380 11.258 -4.267 1.00 93.75 117 CYS A CA 1
ATOM 985 C C . CYS A 1 117 ? 0.242 9.862 -4.458 1.00 93.75 117 CYS A C 1
ATOM 987 O O . CYS A 1 117 ? -0.223 9.108 -5.314 1.00 93.75 117 CYS A O 1
ATOM 989 N N . GLU A 1 118 ? 1.224 9.458 -3.634 1.00 95.06 118 GLU A N 1
ATOM 990 C CA . GLU A 1 118 ? 1.798 8.103 -3.671 1.00 95.06 118 GLU A CA 1
ATOM 991 C C . GLU A 1 118 ? 0.757 7.016 -3.312 1.00 95.06 118 GLU A C 1
ATOM 993 O O . GLU A 1 118 ? 1.019 5.826 -3.505 1.00 95.06 118 GLU A O 1
ATOM 998 N N . VAL A 1 119 ? -0.439 7.395 -2.830 1.00 96.19 119 VAL A N 1
ATOM 999 C CA . VAL A 1 119 ? -1.540 6.468 -2.522 1.00 96.19 119 VAL A CA 1
ATOM 1000 C C . VAL A 1 119 ? -1.884 5.550 -3.698 1.00 96.19 119 VAL A C 1
ATOM 1002 O O . VAL A 1 119 ? -2.145 4.367 -3.486 1.00 96.19 119 VAL A O 1
ATOM 1005 N N . TYR A 1 120 ? -1.812 6.044 -4.935 1.00 96.88 120 TYR A N 1
ATOM 1006 C CA . TYR A 1 120 ? -2.107 5.249 -6.128 1.00 96.88 120 TYR A CA 1
ATOM 1007 C C . TYR A 1 120 ? -1.101 4.118 -6.342 1.00 96.88 120 TYR A C 1
ATOM 1009 O O . TYR A 1 120 ? -1.497 2.977 -6.587 1.00 96.88 120 TYR A O 1
ATOM 1017 N N . LYS A 1 121 ? 0.195 4.397 -6.160 1.00 97.06 121 LYS A N 1
ATOM 1018 C CA . LYS A 1 121 ? 1.244 3.370 -6.163 1.00 97.06 121 LYS A CA 1
ATOM 1019 C C . LYS A 1 121 ? 1.020 2.350 -5.051 1.00 97.06 121 LYS A C 1
ATOM 1021 O O . LYS A 1 121 ? 1.152 1.152 -5.303 1.00 97.06 121 LYS A O 1
ATOM 1026 N N . TYR A 1 122 ? 0.681 2.802 -3.841 1.00 97.25 122 TYR A N 1
ATOM 1027 C CA . TYR A 1 122 ? 0.428 1.904 -2.710 1.00 97.25 122 TYR A CA 1
ATOM 1028 C C . TYR A 1 122 ? -0.744 0.956 -3.002 1.00 97.25 122 TYR A C 1
ATOM 1030 O O . TYR A 1 122 ? -0.595 -0.255 -2.854 1.00 97.25 122 TYR A O 1
ATOM 1038 N N . ILE A 1 123 ? -1.869 1.482 -3.503 1.00 97.06 123 ILE A N 1
ATOM 1039 C CA . ILE A 1 123 ? -3.028 0.678 -3.927 1.00 97.06 123 ILE A CA 1
ATOM 1040 C C . ILE A 1 123 ? -2.618 -0.307 -5.023 1.00 97.06 123 ILE A C 1
ATOM 1042 O O . ILE A 1 123 ? -2.880 -1.501 -4.897 1.00 97.06 123 ILE A O 1
ATOM 1046 N N . GLY A 1 124 ? -1.929 0.170 -6.063 1.00 97.12 124 GLY A N 1
ATOM 1047 C CA . GLY A 1 124 ? -1.471 -0.662 -7.171 1.00 97.12 124 GLY A CA 1
ATOM 1048 C C . GLY A 1 124 ? -0.595 -1.830 -6.711 1.00 97.12 124 GLY A C 1
ATOM 1049 O O . GLY A 1 124 ? -0.836 -2.976 -7.090 1.00 97.12 124 GLY A O 1
ATOM 1050 N N . ARG A 1 125 ? 0.374 -1.587 -5.820 1.00 97.31 125 ARG A N 1
ATOM 1051 C CA . ARG A 1 125 ? 1.221 -2.658 -5.275 1.00 97.31 125 ARG A CA 1
ATOM 1052 C C . ARG A 1 125 ? 0.430 -3.663 -4.440 1.00 97.31 125 ARG A C 1
ATOM 1054 O O . ARG A 1 125 ? 0.612 -4.868 -4.616 1.00 97.31 125 ARG A O 1
ATOM 1061 N N . SER A 1 126 ? -0.448 -3.194 -3.556 1.00 96.88 126 SER A N 1
ATOM 1062 C CA . SER A 1 126 ? -1.303 -4.079 -2.760 1.00 96.88 126 SER A CA 1
ATOM 1063 C C . SER A 1 126 ? -2.222 -4.928 -3.646 1.00 96.88 126 SER A C 1
ATOM 1065 O O . SER A 1 126 ? -2.388 -6.117 -3.388 1.00 96.88 126 SER A O 1
ATOM 1067 N N . LEU A 1 127 ? -2.774 -4.367 -4.725 1.00 96.88 127 LEU A N 1
ATOM 1068 C CA . LEU A 1 127 ? -3.601 -5.109 -5.680 1.00 96.88 127 LEU A CA 1
ATOM 1069 C C . LEU A 1 127 ? -2.805 -6.214 -6.397 1.00 96.88 127 LEU A C 1
ATOM 1071 O O . LEU A 1 127 ? -3.287 -7.347 -6.443 1.00 96.88 127 LEU A O 1
ATOM 1075 N N . LEU A 1 128 ? -1.572 -5.943 -6.855 1.00 96.44 128 LEU A N 1
ATOM 1076 C CA . LEU A 1 128 ? -0.691 -6.974 -7.440 1.00 96.44 128 LEU A CA 1
ATOM 1077 C C . LEU A 1 128 ? -0.403 -8.117 -6.463 1.00 96.44 128 LEU A C 1
ATOM 1079 O O . LEU A 1 128 ? -0.449 -9.290 -6.840 1.00 96.44 128 LEU A O 1
ATOM 1083 N N . ASN A 1 129 ? -0.114 -7.789 -5.201 1.00 94.38 129 ASN A N 1
ATOM 1084 C CA . ASN A 1 129 ? 0.174 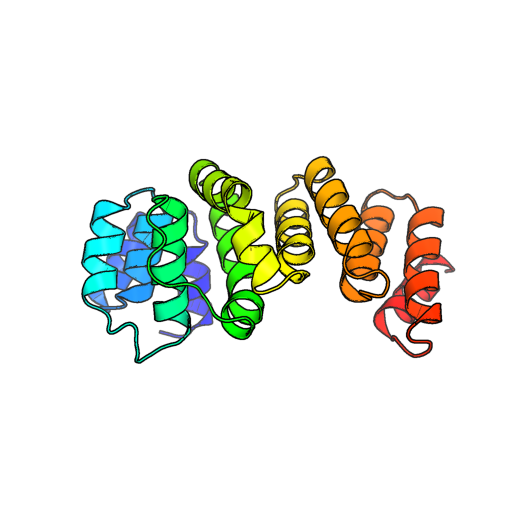-8.791 -4.171 1.00 94.38 129 ASN A CA 1
ATOM 1085 C C . ASN A 1 129 ? -1.015 -9.732 -3.924 1.00 94.38 129 ASN A C 1
ATOM 1087 O O . ASN A 1 129 ? -0.813 -10.886 -3.549 1.00 94.38 129 ASN A O 1
ATOM 1091 N N . ASN A 1 130 ? -2.237 -9.252 -4.168 1.00 94.50 130 ASN A N 1
ATOM 1092 C CA . ASN A 1 130 ? -3.478 -10.004 -3.989 1.00 94.50 130 ASN A CA 1
ATOM 1093 C C . ASN A 1 130 ? -4.057 -10.553 -5.310 1.00 94.50 130 ASN A C 1
ATOM 1095 O O . ASN A 1 130 ? -5.153 -11.108 -5.309 1.00 94.50 130 ASN A O 1
ATOM 1099 N N . GLY A 1 131 ? -3.328 -10.443 -6.428 1.00 93.81 131 GLY A N 1
ATOM 1100 C CA . GLY A 1 131 ? -3.712 -11.018 -7.724 1.00 93.81 131 GLY A CA 1
ATOM 1101 C C . GLY A 1 131 ? -4.721 -10.201 -8.539 1.00 93.81 131 GLY A C 1
ATOM 1102 O O . GLY A 1 131 ? -5.212 -10.686 -9.556 1.00 93.81 131 GLY A O 1
ATOM 1103 N N . TYR A 1 132 ? -5.017 -8.963 -8.137 1.00 95.38 132 TYR A N 1
ATOM 1104 C CA . TYR A 1 132 ? -5.889 -8.040 -8.873 1.00 95.38 132 TYR A CA 1
ATOM 1105 C C . TYR A 1 132 ? -5.099 -7.269 -9.936 1.00 95.38 132 TYR A C 1
ATOM 1107 O O . TYR A 1 132 ? -5.000 -6.042 -9.903 1.00 95.38 132 TYR A O 1
ATOM 1115 N N . ASP A 1 133 ? -4.502 -8.006 -10.867 1.00 94.69 133 ASP A N 1
ATOM 1116 C CA . ASP A 1 133 ? -3.477 -7.471 -11.761 1.00 94.69 133 ASP A CA 1
ATOM 1117 C C . ASP A 1 133 ? -3.974 -6.363 -12.692 1.00 94.69 133 ASP A C 1
ATOM 1119 O O . ASP A 1 133 ? -3.289 -5.359 -12.853 1.00 94.69 133 ASP A O 1
ATOM 1123 N N . GLU A 1 134 ? -5.154 -6.515 -13.295 1.00 94.19 134 GLU A N 1
ATOM 1124 C CA . GLU A 1 134 ? -5.692 -5.523 -14.238 1.00 94.19 134 GLU A CA 1
ATOM 1125 C C . GLU A 1 134 ? -5.900 -4.164 -13.557 1.00 94.19 134 GLU A C 1
ATOM 1127 O O . GLU A 1 134 ? -5.336 -3.160 -13.990 1.00 94.19 134 GLU A O 1
ATOM 1132 N N . LEU A 1 135 ? -6.602 -4.159 -12.417 1.00 95.25 135 LEU A N 1
ATOM 1133 C CA . LEU A 1 135 ? -6.820 -2.955 -11.611 1.00 95.25 135 LEU A CA 1
ATOM 1134 C C . LEU A 1 135 ? -5.501 -2.356 -11.118 1.00 95.25 135 LEU A C 1
ATOM 1136 O O . LEU A 1 135 ? -5.337 -1.137 -11.08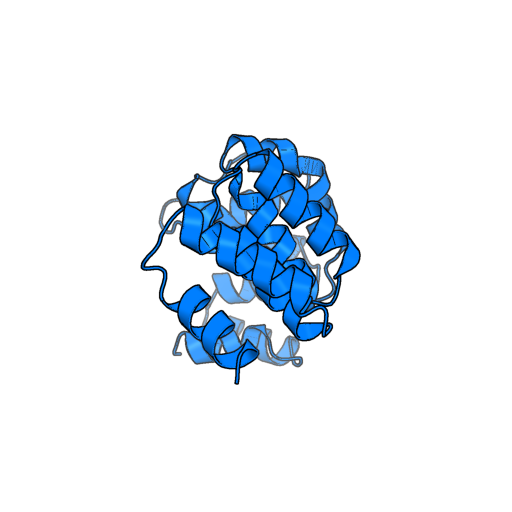8 1.00 95.25 135 LEU A O 1
ATOM 1140 N N . ALA A 1 136 ? -4.546 -3.201 -10.731 1.00 97.00 136 ALA A N 1
ATOM 1141 C CA . ALA A 1 136 ? -3.260 -2.728 -10.254 1.00 97.00 136 ALA A CA 1
ATOM 1142 C C . ALA A 1 136 ? -2.496 -1.930 -11.315 1.00 97.00 136 ALA A C 1
ATOM 1144 O O . ALA A 1 136 ? -1.885 -0.910 -10.992 1.00 97.00 136 ALA A O 1
ATOM 1145 N N . ILE A 1 137 ? -2.534 -2.380 -12.572 1.00 96.62 137 ILE A N 1
ATOM 1146 C CA . ILE A 1 137 ? -1.872 -1.695 -13.683 1.00 96.62 137 ILE A CA 1
ATOM 1147 C C . ILE A 1 137 ? -2.513 -0.336 -13.951 1.00 96.62 137 ILE A C 1
ATOM 1149 O O . ILE A 1 137 ? -1.780 0.631 -14.160 1.00 96.62 137 ILE A O 1
ATOM 1153 N N . ASP A 1 138 ? -3.839 -0.226 -13.873 1.00 96.56 138 ASP A N 1
ATOM 1154 C CA . ASP A 1 138 ? -4.528 1.060 -14.013 1.00 96.56 138 ASP A CA 1
ATOM 1155 C C . ASP A 1 138 ? -4.084 2.052 -12.930 1.00 96.56 138 ASP A C 1
ATOM 1157 O O . ASP A 1 138 ? -3.691 3.180 -13.240 1.00 96.56 138 ASP A O 1
ATOM 1161 N N . TYR A 1 139 ? -4.037 1.612 -11.670 1.00 96.81 139 TYR A N 1
ATOM 1162 C CA . TYR A 1 139 ? -3.595 2.448 -10.553 1.00 96.81 139 TYR A CA 1
ATOM 1163 C C . TYR A 1 139 ? -2.109 2.830 -10.621 1.00 96.81 139 TYR A C 1
ATOM 1165 O O . TYR A 1 139 ? -1.754 3.973 -10.330 1.00 96.81 139 TYR A O 1
ATOM 1173 N N . LEU A 1 140 ? -1.230 1.918 -11.046 1.00 97.38 140 LEU A N 1
ATOM 1174 C CA . LEU A 1 140 ? 0.195 2.212 -11.242 1.00 97.38 140 LEU A CA 1
ATOM 1175 C C . LEU A 1 140 ? 0.423 3.185 -12.404 1.00 97.38 140 LEU A C 1
ATOM 1177 O O . LEU A 1 140 ? 1.250 4.091 -12.292 1.00 97.38 140 LEU A O 1
ATOM 1181 N N . ASN A 1 141 ? -0.328 3.044 -13.497 1.00 95.94 141 ASN A N 1
ATOM 1182 C CA . ASN A 1 141 ? -0.274 3.986 -14.613 1.00 95.94 141 ASN A CA 1
ATOM 1183 C C . ASN A 1 141 ? -0.781 5.369 -14.197 1.00 95.94 141 ASN A C 1
ATOM 1185 O O . ASN A 1 141 ? -0.147 6.365 -14.539 1.00 95.94 141 ASN A O 1
ATOM 1189 N N . TYR A 1 142 ? -1.870 5.444 -13.428 1.00 95.69 142 TYR A N 1
ATOM 1190 C CA . TYR A 1 142 ? -2.366 6.712 -12.890 1.00 95.69 142 TYR A CA 1
ATOM 1191 C C . TYR A 1 142 ? -1.349 7.355 -11.937 1.00 95.69 142 TYR A C 1
ATOM 1193 O O . TYR A 1 142 ? -1.066 8.547 -12.040 1.00 95.69 142 TYR A O 1
ATOM 1201 N N . SER A 1 143 ? -0.691 6.556 -11.088 1.00 96.31 143 SER A N 1
ATOM 1202 C CA . SER A 1 143 ? 0.411 7.035 -10.247 1.00 96.31 143 SER A CA 1
ATOM 1203 C C . SER A 1 143 ? 1.533 7.674 -11.071 1.00 96.31 143 SER A C 1
ATOM 1205 O O . SER A 1 143 ? 2.059 8.709 -10.673 1.00 96.31 143 SER A O 1
ATOM 1207 N N . LEU A 1 144 ? 1.881 7.095 -12.224 1.00 96.25 144 LEU A N 1
ATOM 1208 C CA . LEU A 1 144 ? 2.893 7.640 -13.136 1.00 96.25 144 LEU A CA 1
ATOM 1209 C C . LEU A 1 144 ? 2.402 8.844 -13.954 1.00 96.25 144 LEU A C 1
ATOM 1211 O O . LEU A 1 144 ? 3.220 9.610 -14.455 1.00 96.25 144 LEU A O 1
ATOM 1215 N N . GLN A 1 145 ? 1.090 9.041 -14.101 1.00 95.62 145 GLN A N 1
ATOM 1216 C CA . GLN A 1 145 ? 0.546 10.277 -14.676 1.00 95.62 145 GLN A CA 1
ATOM 1217 C C . GLN A 1 145 ? 0.709 11.455 -13.710 1.00 95.62 145 GLN A C 1
ATOM 1219 O O . GLN A 1 145 ? 0.981 12.567 -14.157 1.00 95.62 145 GLN A O 1
ATOM 1224 N N . ILE A 1 146 ? 0.585 11.207 -12.402 1.00 93.06 146 ILE A N 1
ATOM 1225 C CA . ILE A 1 146 ? 0.771 12.232 -11.365 1.00 93.06 146 ILE A CA 1
ATOM 1226 C C . ILE A 1 146 ? 2.258 12.456 -11.064 1.00 93.06 146 ILE A C 1
ATOM 1228 O O . ILE A 1 146 ? 2.710 13.593 -10.944 1.00 93.06 146 ILE A O 1
ATOM 1232 N N . SER A 1 147 ? 3.028 11.376 -10.932 1.00 92.50 147 SER A N 1
ATOM 1233 C CA . SER A 1 147 ? 4.457 11.396 -10.610 1.00 92.50 147 SER A CA 1
ATOM 1234 C C . SER A 1 147 ? 5.232 10.633 -11.679 1.00 92.50 147 SER A C 1
ATOM 1236 O O . SER A 1 147 ? 5.494 9.436 -11.560 1.00 92.50 147 SER A O 1
ATOM 1238 N N . CYS A 1 148 ? 5.573 11.343 -12.756 1.00 91.56 148 CYS A N 1
ATOM 1239 C CA . CYS A 1 148 ? 6.147 10.770 -13.978 1.00 91.56 148 CYS A CA 1
ATOM 1240 C C . CYS A 1 148 ? 7.558 10.188 -13.817 1.00 91.56 148 CYS A C 1
ATOM 1242 O O . CYS A 1 148 ? 8.038 9.468 -14.693 1.00 91.56 148 CYS A O 1
ATOM 1244 N N . ASP A 1 149 ? 8.206 10.477 -12.697 1.00 94.00 149 ASP A N 1
ATOM 1245 C CA . ASP A 1 149 ? 9.555 10.085 -12.321 1.00 94.00 149 ASP A CA 1
ATOM 1246 C C . ASP A 1 149 ? 9.599 9.180 -11.071 1.00 94.00 149 ASP A C 1
ATOM 1248 O O . ASP A 1 149 ? 10.666 8.976 -10.483 1.00 94.00 149 ASP A O 1
ATOM 1252 N N . ASP A 1 150 ? 8.470 8.565 -10.684 1.00 95.44 150 ASP A N 1
ATOM 1253 C CA . ASP A 1 150 ? 8.437 7.582 -9.593 1.00 95.44 150 ASP A CA 1
ATOM 1254 C C . ASP A 1 150 ? 9.149 6.271 -9.992 1.00 95.44 150 ASP A C 1
ATOM 1256 O O . ASP A 1 150 ? 8.595 5.365 -10.626 1.00 95.44 150 ASP A O 1
ATOM 1260 N N . ILE A 1 151 ? 10.413 6.165 -9.567 1.00 96.69 151 ILE A N 1
ATOM 1261 C CA . ILE A 1 151 ? 11.272 4.985 -9.746 1.00 96.69 151 ILE A CA 1
ATOM 1262 C C . ILE A 1 151 ? 10.619 3.712 -9.195 1.00 96.69 151 ILE A C 1
ATOM 1264 O O . ILE A 1 151 ? 10.769 2.642 -9.787 1.00 96.69 151 ILE A O 1
ATOM 1268 N N . GLU A 1 152 ? 9.921 3.799 -8.064 1.00 95.88 152 GLU A N 1
ATOM 1269 C CA . GLU A 1 152 ? 9.310 2.640 -7.418 1.00 95.88 152 GLU A CA 1
ATOM 1270 C C . GLU A 1 152 ? 8.113 2.137 -8.229 1.00 95.88 152 GLU A C 1
ATOM 1272 O O . GLU A 1 152 ? 7.994 0.932 -8.445 1.00 95.88 152 GLU A O 1
ATOM 1277 N N . ALA A 1 153 ? 7.284 3.041 -8.760 1.00 96.88 153 ALA A N 1
ATOM 1278 C CA . ALA A 1 153 ? 6.182 2.676 -9.651 1.00 96.88 153 ALA A CA 1
ATOM 1279 C C . ALA A 1 153 ? 6.687 2.017 -10.949 1.00 96.88 153 ALA A C 1
ATOM 1281 O O . ALA A 1 153 ? 6.174 0.966 -11.348 1.00 96.88 153 ALA A O 1
ATOM 1282 N N . PHE A 1 154 ? 7.745 2.558 -11.568 1.00 97.81 154 PHE A N 1
ATOM 1283 C CA . PHE A 1 154 ? 8.382 1.905 -12.717 1.00 97.81 154 PHE A CA 1
ATOM 1284 C C . PHE A 1 154 ? 8.958 0.532 -12.369 1.00 97.81 154 PHE A C 1
ATOM 1286 O O . PHE A 1 154 ? 8.831 -0.400 -13.163 1.00 97.81 154 PHE A O 1
ATOM 1293 N N . TYR A 1 155 ? 9.567 0.386 -11.190 1.00 97.69 155 TYR A N 1
ATOM 1294 C CA . TYR A 1 155 ? 10.126 -0.892 -10.754 1.00 97.69 155 TYR A CA 1
ATOM 1295 C C . TYR A 1 155 ? 9.031 -1.947 -10.571 1.00 97.69 155 TYR A C 1
ATOM 1297 O O . TYR A 1 155 ? 9.176 -3.065 -11.060 1.00 97.69 155 TYR A O 1
ATOM 1305 N N . ILE A 1 156 ? 7.912 -1.580 -9.938 1.00 97.44 156 ILE A N 1
ATOM 1306 C CA . ILE A 1 156 ? 6.756 -2.466 -9.747 1.00 97.44 156 ILE A CA 1
ATOM 1307 C C . ILE A 1 156 ? 6.198 -2.936 -11.100 1.00 97.44 156 ILE A C 1
ATOM 1309 O O . ILE A 1 156 ? 5.955 -4.131 -11.280 1.00 97.44 156 ILE A O 1
ATOM 1313 N N . LEU A 1 157 ? 6.045 -2.031 -12.075 1.00 97.44 157 LEU A N 1
ATOM 1314 C CA . LEU A 1 157 ? 5.612 -2.397 -13.428 1.00 97.44 157 LEU A CA 1
ATOM 1315 C C . LEU A 1 157 ? 6.626 -3.308 -14.133 1.00 97.44 157 LEU A C 1
ATOM 1317 O O . LEU A 1 157 ? 6.229 -4.281 -14.773 1.00 97.44 157 LEU A O 1
ATOM 1321 N N . GLY A 1 158 ? 7.926 -3.036 -13.995 1.00 96.88 158 GLY A N 1
ATOM 1322 C CA . GLY A 1 158 ? 8.990 -3.886 -14.534 1.00 96.88 158 GLY A CA 1
ATOM 1323 C C . GLY A 1 158 ? 8.922 -5.321 -14.000 1.00 96.88 158 GLY A C 1
ATOM 1324 O O . GLY A 1 158 ? 8.890 -6.267 -14.788 1.00 96.88 158 GLY A O 1
ATOM 1325 N N . GLU A 1 159 ? 8.813 -5.487 -12.679 1.00 96.62 159 GLU A N 1
ATOM 1326 C CA . GLU A 1 159 ? 8.645 -6.795 -12.023 1.00 96.62 159 GLU A CA 1
ATOM 1327 C C . GLU A 1 159 ? 7.372 -7.512 -12.487 1.00 96.62 159 GLU A C 1
ATOM 1329 O O . GLU A 1 159 ? 7.396 -8.713 -12.766 1.00 96.62 159 GLU A O 1
ATOM 1334 N N . TYR A 1 160 ? 6.262 -6.779 -12.616 1.00 96.38 160 TYR A N 1
ATOM 1335 C CA . TYR A 1 160 ? 5.018 -7.324 -13.150 1.00 96.38 160 TYR A CA 1
ATOM 1336 C C . TYR A 1 160 ? 5.215 -7.885 -14.565 1.00 96.38 160 TYR A C 1
ATOM 1338 O O . TYR A 1 160 ? 4.870 -9.037 -14.835 1.00 96.38 160 TYR A O 1
ATOM 1346 N N . TYR A 1 161 ? 5.808 -7.110 -15.476 1.00 96.69 161 TYR A N 1
ATOM 1347 C CA . TYR A 1 161 ? 6.021 -7.566 -16.849 1.00 96.69 161 TYR A CA 1
ATOM 1348 C C . TYR A 1 161 ? 6.993 -8.750 -16.928 1.00 96.69 161 TYR A C 1
ATOM 1350 O O . TYR A 1 161 ? 6.766 -9.646 -17.744 1.00 96.69 161 TYR A O 1
ATOM 1358 N N . LEU A 1 162 ? 8.001 -8.817 -16.049 1.00 94.88 162 LEU A N 1
ATOM 1359 C CA . LEU A 1 162 ? 8.856 -10.002 -15.918 1.00 94.88 162 LEU A CA 1
ATOM 1360 C C . LEU A 1 162 ? 8.079 -11.238 -15.478 1.00 94.88 162 LEU A C 1
ATOM 1362 O O . LEU A 1 162 ? 8.207 -12.284 -16.111 1.00 94.88 162 LEU A O 1
ATOM 1366 N N . LYS A 1 163 ? 7.246 -11.120 -14.436 1.00 93.69 163 LYS A N 1
ATOM 1367 C CA . LYS A 1 163 ? 6.417 -12.224 -13.923 1.00 93.69 163 LYS A CA 1
ATOM 1368 C C . LYS A 1 163 ? 5.535 -12.839 -15.018 1.00 93.69 163 LYS A C 1
ATOM 1370 O O . LYS A 1 163 ? 5.284 -14.040 -14.997 1.00 93.69 163 LYS A O 1
ATOM 1375 N N . TYR A 1 164 ? 5.099 -12.029 -15.984 1.00 93.88 164 TYR A N 1
ATOM 1376 C CA . TYR A 1 164 ? 4.270 -12.445 -17.120 1.00 93.88 164 TYR A CA 1
ATOM 1377 C C . TYR A 1 164 ? 5.053 -12.694 -18.420 1.00 93.88 164 TYR A C 1
ATOM 1379 O O . TYR A 1 164 ? 4.458 -12.683 -19.499 1.00 93.88 164 TYR A O 1
ATOM 1387 N N . ASN A 1 165 ? 6.370 -12.918 -18.342 1.00 94.31 165 ASN A N 1
ATOM 1388 C CA . ASN A 1 165 ? 7.259 -13.200 -19.480 1.00 94.31 165 ASN A CA 1
ATOM 1389 C C . ASN A 1 165 ? 7.234 -12.139 -20.601 1.00 94.31 165 ASN A C 1
ATOM 1391 O O . ASN A 1 165 ? 7.618 -12.412 -21.738 1.00 94.31 165 ASN A O 1
ATOM 1395 N N . LYS A 1 166 ? 6.820 -10.903 -20.302 1.00 96.75 166 LYS A N 1
ATOM 1396 C CA . LYS A 1 166 ? 6.851 -9.760 -21.228 1.00 96.75 166 LYS A CA 1
ATOM 1397 C C . LYS A 1 166 ? 8.185 -9.029 -21.081 1.00 96.75 166 LYS A C 1
ATOM 1399 O O . LYS A 1 166 ? 8.240 -7.887 -20.624 1.00 96.75 166 LYS A O 1
ATOM 1404 N N . ILE A 1 167 ? 9.256 -9.724 -21.456 1.00 96.25 167 ILE A N 1
ATOM 1405 C 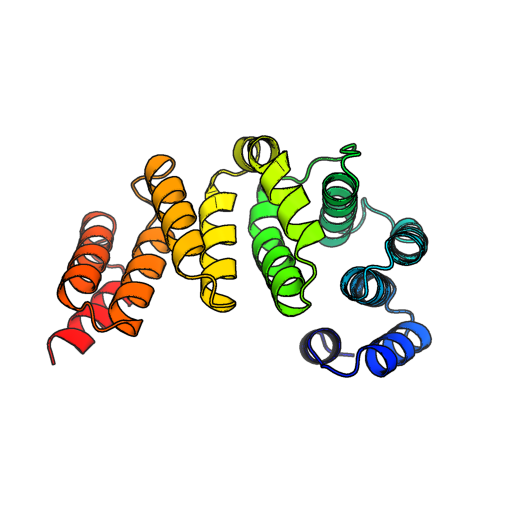CA . ILE A 1 167 ? 10.645 -9.314 -21.214 1.00 96.25 167 ILE A CA 1
ATOM 1406 C C . ILE A 1 167 ? 10.949 -7.937 -21.818 1.00 96.25 167 ILE A C 1
ATOM 1408 O O . ILE A 1 167 ? 11.472 -7.074 -21.118 1.00 96.25 167 ILE A O 1
ATOM 1412 N N . ASP A 1 168 ? 10.545 -7.690 -23.067 1.00 95.88 168 ASP A N 1
ATOM 1413 C CA . ASP A 1 168 ? 10.818 -6.416 -23.749 1.00 95.88 168 ASP A CA 1
ATOM 1414 C C . ASP A 1 168 ? 10.232 -5.215 -22.993 1.00 95.88 168 ASP A C 1
ATOM 1416 O O . ASP A 1 168 ? 10.907 -4.206 -22.785 1.00 95.88 168 ASP A O 1
ATOM 1420 N N . LYS A 1 169 ? 8.990 -5.349 -22.503 1.00 95.88 169 LYS A N 1
ATOM 1421 C CA . LYS A 1 169 ? 8.332 -4.307 -21.703 1.00 95.88 169 LYS A CA 1
ATOM 1422 C C . LYS A 1 169 ? 9.023 -4.115 -20.361 1.00 95.88 169 LYS A C 1
ATOM 1424 O O . LYS A 1 169 ? 9.216 -2.982 -19.934 1.00 95.88 169 LYS A O 1
ATOM 1429 N N . ALA A 1 170 ? 9.410 -5.199 -19.695 1.00 97.06 170 ALA A N 1
ATOM 1430 C CA . ALA A 1 170 ? 10.141 -5.097 -18.440 1.00 97.06 170 ALA A CA 1
ATOM 1431 C C . ALA A 1 170 ? 11.467 -4.340 -18.611 1.00 97.06 170 ALA A C 1
ATOM 1433 O O . ALA A 1 170 ? 11.755 -3.426 -17.836 1.00 97.06 170 ALA A O 1
ATOM 1434 N N . CYS A 1 171 ? 12.233 -4.657 -19.661 1.00 97.00 171 CYS A N 1
ATOM 1435 C CA . CYS A 1 171 ? 13.455 -3.933 -20.008 1.00 97.00 171 CYS A CA 1
ATOM 1436 C C . CYS A 1 171 ? 13.191 -2.443 -20.239 1.00 97.00 171 CYS A C 1
ATOM 1438 O O . CYS A 1 171 ? 13.933 -1.613 -19.716 1.00 97.00 171 CYS A O 1
ATOM 1440 N N . GLU A 1 172 ? 12.121 -2.090 -20.962 1.00 97.06 172 GLU A N 1
ATOM 1441 C CA . GLU A 1 172 ? 11.716 -0.694 -21.166 1.00 97.06 172 GLU A CA 1
ATOM 1442 C C . GLU A 1 172 ? 11.541 0.043 -19.827 1.00 97.06 172 GLU A C 1
ATOM 1444 O O . GLU A 1 172 ? 12.100 1.125 -19.632 1.00 97.06 172 GLU A O 1
ATOM 1449 N N . PHE A 1 173 ? 10.823 -0.559 -18.873 1.00 97.12 173 PHE A N 1
ATOM 1450 C CA . PHE A 1 173 ? 10.610 0.028 -17.548 1.00 97.12 173 PHE A CA 1
ATOM 1451 C C . PHE A 1 173 ? 11.903 0.150 -16.734 1.00 97.12 173 PHE A C 1
ATOM 1453 O O . PHE A 1 173 ? 12.155 1.203 -16.145 1.00 97.12 173 PHE A O 1
ATOM 1460 N N . PHE A 1 174 ? 12.774 -0.861 -16.742 1.00 97.81 174 PHE A N 1
ATOM 1461 C CA . PHE A 1 174 ? 14.063 -0.761 -16.053 1.00 97.81 174 PHE A CA 1
ATOM 1462 C C . PHE A 1 174 ? 14.988 0.284 -16.689 1.00 97.81 174 PHE A C 1
ATOM 1464 O O . PHE A 1 174 ? 15.682 1.003 -15.970 1.00 97.81 174 PHE A O 1
ATOM 1471 N N . HIS A 1 175 ? 14.968 0.446 -18.012 1.00 97.12 175 HIS A N 1
ATOM 1472 C CA . HIS A 1 175 ? 15.709 1.518 -18.676 1.00 97.12 175 HIS A CA 1
ATOM 1473 C C . HIS A 1 175 ? 15.162 2.910 -18.334 1.00 97.12 175 HIS A C 1
ATOM 1475 O O . HIS A 1 175 ? 15.967 3.821 -18.130 1.00 97.12 175 HIS A O 1
ATOM 1481 N N . LYS A 1 176 ? 13.838 3.081 -18.183 1.00 96.75 176 LYS A N 1
ATOM 1482 C CA . LYS A 1 176 ? 13.244 4.335 -17.671 1.00 96.75 176 LYS A CA 1
ATOM 1483 C C . LYS A 1 176 ? 13.772 4.683 -16.279 1.00 96.75 176 LYS A C 1
ATOM 1485 O O . LYS A 1 176 ? 14.149 5.827 -16.041 1.00 96.75 176 LYS A O 1
ATOM 1490 N N . ILE A 1 177 ? 13.905 3.694 -15.392 1.00 97.69 177 ILE A N 1
ATOM 1491 C CA . ILE A 1 177 ? 14.521 3.899 -14.072 1.00 97.69 177 ILE A CA 1
ATOM 1492 C C . ILE A 1 177 ? 15.969 4.379 -14.204 1.00 97.69 177 ILE A C 1
ATOM 1494 O O . ILE A 1 177 ? 16.355 5.333 -13.534 1.00 97.69 177 ILE A O 1
ATOM 1498 N N . LEU A 1 178 ? 16.769 3.760 -15.078 1.00 97.44 178 LEU A N 1
ATOM 1499 C CA . LEU A 1 178 ? 18.172 4.146 -15.274 1.00 97.44 178 LEU A CA 1
ATOM 1500 C C . LEU A 1 178 ? 18.345 5.502 -15.970 1.00 97.44 178 LEU A C 1
ATOM 1502 O O . LEU A 1 178 ? 19.385 6.140 -15.797 1.00 97.44 178 LEU A O 1
ATOM 1506 N N . ALA A 1 179 ? 17.341 5.968 -16.713 1.00 97.25 179 ALA A N 1
ATOM 1507 C CA . ALA A 1 179 ? 17.317 7.327 -17.244 1.00 97.25 179 ALA A CA 1
ATOM 1508 C C . ALA A 1 179 ? 17.193 8.375 -16.122 1.00 97.25 179 ALA A C 1
ATOM 1510 O O . ALA A 1 179 ? 17.825 9.428 -16.209 1.00 97.25 179 ALA A O 1
ATOM 1511 N N . ILE A 1 180 ? 16.446 8.064 -15.055 1.00 96.62 180 ILE A N 1
ATOM 1512 C CA . ILE A 1 180 ? 16.266 8.929 -13.876 1.00 96.62 180 ILE A CA 1
ATOM 1513 C C . ILE A 1 180 ? 17.447 8.774 -12.910 1.00 96.62 180 ILE A C 1
ATOM 1515 O O . ILE A 1 180 ? 18.066 9.753 -12.494 1.00 96.62 180 ILE A O 1
ATOM 1519 N N . ASN A 1 181 ? 17.798 7.532 -12.572 1.00 96.62 181 ASN A N 1
ATOM 1520 C CA . ASN A 1 181 ? 18.901 7.192 -11.684 1.00 96.62 181 ASN A CA 1
ATOM 1521 C C . ASN A 1 181 ? 19.769 6.081 -12.286 1.00 96.62 181 ASN A C 1
ATOM 1523 O O . ASN A 1 181 ? 19.528 4.887 -12.098 1.00 96.62 181 ASN A O 1
ATOM 1527 N N . LYS A 1 182 ? 20.855 6.501 -12.942 1.00 96.44 182 LYS A N 1
ATOM 1528 C CA . LYS A 1 182 ? 21.824 5.629 -13.627 1.00 96.44 182 LYS A CA 1
ATOM 1529 C C . LYS A 1 182 ? 22.469 4.571 -12.730 1.00 96.44 182 LYS A C 1
ATOM 1531 O O . LYS A 1 182 ? 22.967 3.574 -13.242 1.00 96.44 182 LYS A O 1
ATOM 1536 N N . LEU A 1 183 ? 22.500 4.795 -11.415 1.00 96.31 183 LEU A N 1
ATOM 1537 C CA . LEU A 1 183 ? 23.136 3.912 -10.435 1.00 96.31 183 LEU A CA 1
ATOM 1538 C C . LEU A 1 183 ? 22.114 3.116 -9.613 1.00 96.31 183 LEU A C 1
ATOM 1540 O O . LEU A 1 183 ? 22.472 2.533 -8.588 1.00 96.31 183 LEU A O 1
ATOM 1544 N N . TYR A 1 184 ? 20.845 3.077 -10.035 1.00 96.75 184 TYR A N 1
ATOM 1545 C CA . TYR A 1 184 ? 19.818 2.316 -9.334 1.00 96.75 184 TYR A CA 1
ATOM 1546 C C . TYR A 1 184 ? 20.075 0.807 -9.452 1.00 96.75 184 TYR A C 1
ATOM 1548 O O . TYR A 1 184 ? 19.705 0.144 -10.424 1.00 96.75 184 TYR A O 1
ATOM 1556 N N . TYR A 1 185 ? 20.734 0.268 -8.425 1.00 96.88 185 TYR A N 1
ATOM 1557 C CA . TYR A 1 185 ? 21.217 -1.110 -8.383 1.00 96.88 185 TYR A CA 1
ATOM 1558 C C . TYR A 1 185 ? 20.141 -2.172 -8.677 1.00 96.88 185 TYR A C 1
ATOM 1560 O O . TYR A 1 185 ? 20.443 -3.087 -9.447 1.00 96.88 185 TYR A O 1
ATOM 1568 N N . PRO A 1 186 ? 18.897 -2.081 -8.154 1.00 96.44 186 PRO A N 1
ATOM 1569 C CA . PRO A 1 186 ? 17.877 -3.087 -8.447 1.00 96.44 186 PRO A CA 1
ATOM 1570 C C . PRO A 1 186 ? 17.553 -3.210 -9.944 1.00 96.44 186 PRO A C 1
ATOM 1572 O O . PRO A 1 186 ? 17.500 -4.326 -10.453 1.00 96.44 186 PRO A O 1
ATOM 1575 N N . ALA A 1 187 ? 17.433 -2.097 -10.678 1.00 96.25 187 ALA A N 1
ATOM 1576 C CA . ALA A 1 187 ? 17.165 -2.136 -12.122 1.00 96.25 187 ALA A CA 1
ATOM 1577 C C . ALA A 1 187 ? 18.353 -2.703 -12.919 1.00 96.25 187 ALA A C 1
ATOM 1579 O O . ALA A 1 187 ? 18.155 -3.539 -13.798 1.00 96.25 187 ALA A O 1
ATOM 1580 N N . ILE A 1 188 ? 19.592 -2.319 -12.574 1.00 96.88 188 ILE A N 1
ATOM 1581 C CA . ILE A 1 188 ? 20.810 -2.880 -13.195 1.00 96.88 188 ILE A CA 1
ATOM 1582 C C . ILE A 1 188 ? 20.854 -4.398 -13.005 1.00 96.88 188 ILE A C 1
ATOM 1584 O O . ILE A 1 188 ? 21.152 -5.146 -13.937 1.00 96.88 188 ILE A O 1
ATOM 1588 N N . LYS A 1 189 ? 20.551 -4.862 -11.788 1.00 96.75 189 LYS A N 1
ATOM 1589 C CA . LYS A 1 189 ? 20.525 -6.287 -11.465 1.00 96.75 189 LYS A CA 1
ATOM 1590 C C . LYS A 1 189 ? 19.487 -7.028 -12.309 1.00 96.75 189 LYS A C 1
ATOM 1592 O O . LYS A 1 189 ? 19.833 -8.076 -12.846 1.00 96.75 189 LYS A O 1
ATOM 1597 N N . GLN A 1 190 ? 18.269 -6.497 -12.441 1.00 96.25 190 GLN A N 1
ATOM 1598 C CA . GLN A 1 190 ? 17.226 -7.142 -13.244 1.00 96.25 190 GLN A CA 1
ATOM 1599 C C . GLN A 1 190 ? 17.598 -7.213 -14.727 1.00 96.25 190 GLN A C 1
ATOM 1601 O O . GLN A 1 190 ? 17.535 -8.288 -15.315 1.00 96.25 190 GLN A O 1
ATOM 1606 N N . LEU A 1 191 ? 18.105 -6.127 -15.315 1.00 95.50 191 LEU A N 1
ATOM 1607 C CA . LEU A 1 191 ? 18.570 -6.130 -16.709 1.00 95.50 191 LEU A CA 1
ATOM 1608 C C . LEU A 1 191 ? 19.688 -7.158 -16.948 1.00 95.50 191 LEU A C 1
ATOM 1610 O O . LEU A 1 191 ? 19.643 -7.910 -17.917 1.00 95.50 191 LEU A O 1
ATOM 1614 N N . ASN A 1 192 ? 20.659 -7.254 -16.037 1.00 95.12 192 ASN A N 1
ATOM 1615 C CA . ASN A 1 192 ? 21.732 -8.249 -16.135 1.00 95.12 192 ASN A CA 1
ATOM 1616 C C . ASN A 1 192 ? 21.239 -9.699 -16.019 1.00 95.12 192 ASN A C 1
ATOM 1618 O O . ASN A 1 192 ? 21.902 -10.597 -16.533 1.00 95.12 192 ASN A O 1
ATOM 1622 N N . LEU A 1 193 ? 20.136 -9.943 -15.304 1.00 94.00 193 LEU A N 1
ATOM 1623 C CA . LEU A 1 193 ? 19.517 -11.268 -15.214 1.00 94.00 193 LEU A CA 1
ATOM 1624 C C . LEU A 1 193 ? 18.754 -11.624 -16.492 1.00 94.00 193 LEU A C 1
ATOM 1626 O O . LEU A 1 193 ? 18.768 -12.781 -16.882 1.00 94.00 193 LEU A O 1
ATOM 1630 N N . ILE A 1 194 ? 18.130 -10.640 -17.139 1.00 92.50 194 ILE A N 1
ATOM 1631 C CA . ILE A 1 194 ? 17.380 -10.821 -18.389 1.00 92.50 194 ILE A CA 1
ATOM 1632 C C . ILE A 1 194 ? 18.307 -11.095 -19.581 1.00 92.50 194 ILE A C 1
ATOM 1634 O O . ILE A 1 194 ? 17.963 -11.870 -20.465 1.00 92.50 194 ILE A O 1
ATOM 1638 N N . MET A 1 195 ? 19.464 -10.428 -19.631 1.00 83.12 195 MET A N 1
ATOM 1639 C CA . MET A 1 195 ? 20.415 -10.525 -20.749 1.00 83.12 195 MET A CA 1
ATOM 1640 C C . MET A 1 195 ? 21.324 -11.767 -20.698 1.00 83.12 195 MET A C 1
ATOM 1642 O O . MET A 1 195 ? 22.151 -11.942 -21.594 1.00 83.12 195 MET A O 1
ATOM 1646 N N . LYS A 1 196 ? 21.230 -12.581 -19.642 1.00 70.69 196 LYS A N 1
ATOM 1647 C CA . LYS A 1 196 ? 21.987 -13.829 -19.477 1.00 70.69 196 LYS A CA 1
ATOM 1648 C C . LYS A 1 196 ? 21.183 -15.023 -19.958 1.00 70.69 196 LYS A C 1
ATOM 1650 O O . LYS A 1 196 ? 21.816 -15.902 -20.579 1.00 70.69 196 LYS A O 1
#

Sequence (196 aa):
MDSKTKIKLIYSSNKTYAIDIFKRKKYLYELGLCYLLEGNLKETKKIWNKLDKNKNSMIYFSHSMLGFIENKIRDLPSYLQIKCYFESFFDILLQHNQNDFCDMFLKNISLLEDINCEVYKYIGRSLLNNGYDELAIDYLNYSLQISCDDIEAFYILGEYYLKYNKIDKACEFFHKILAINKLYYPAIKQLNLIMK

Secondary structure (DSSP, 8-state):
--HHHHHHHHTSS-HHHHHHHHHHHT-HHHHHHHHHHTT-HHHHHHHHTTS-TTS-HHHHHHHHHHHHHTT---SPPPHHHIIIIIHHHHHHHHHTT-HHHHHHHHHTHHHHHHH-TTHHHHHHHHHHHTT-HHHHHHHHHHHHHH-TT-HHHHHHHHHHHHHTT-HHHHHHHHHHHHHH-TT-HHHHHHHHHHT-

Foldseek 3Di:
DDPVVLVCLLLDPCLVVSLVVCVVVVVLQSNLSSCVLVVNLVVSCVSLVVDDLVPDLQSVLVVQLSCLLVVNHDRHHALVSCVPPVLVSLLSCLSSVVVSSVVSCVVVVVSVCVRPVCNLVSNLLSCVVNPVNVSSVVSLVVSCVVVVLPLSSLQSVLVVCVVVVVNVSSLVSLVSSCVNPVVPVVSVVVVVVSVD

pLDDT: mean 91.07, std 6.8, range [61.91, 97.81]

Radius of gyration: 18.86 Å; chains: 1; bounding box: 42×34×51 Å